Protein AF-A0A2K5P9Q2-F1 (afdb_monomer)

Organism: Cebus imitator (NCBI:txid2715852)

Foldseek 3Di:
DDPDDPLQDDDQDALLRVQLVVLVVVCCVVPVPDDDDPVVSVVVSVVCVVPDDPVVSVVSRVVSVVSVVVNVVSCVVSDPPDDDDPDPPLQQDQQDALLVVQCVVCVVVVCVVPVPDDPLVSVVVSVVVVVPDDPVSSVVSVVVNVVVNVVNVVSNVVVVVVDDDDDDDDPDVVVVVVVVVVVVVVVVVVVVVSVVVVVVVVVVVVVVVVVVVVVVVVVVVVD

Secondary structure (DSSP, 8-state):
---S-TTSPPPPPPHHHHHHHHHHHHHHHH-TTS---HHHHHHHHHHHHHHS-HHHHHHHHHHHHHHHHHHHHHHHHH--SS------TTSPPPPPPHHHHHHHHHHHHHHHHSTT--HHHHHHHHHHHHHHS-HHHHHHHHHHHHHHHHHHHHHHHHHHHTT-----S--HHHHHHHHHHHHHHHHHHHHHHHHHHHHHHHHHHHHHHHHHHHHHHHHTT--

Mean predicted aligned error: 18.99 Å

Sequence (223 aa):
MAKGDPKKPKGKMSAYAFFVQTCREEHKKKNPEVPVNFAEFSKKCSERWKTMSGKEKSKFDEMAKADKVRYDREMKDYGPAKGGKKKDPNAPKRPPSGFFLFCSEFRPKIKSTNPGISIGDVAKKLGEMWNNLNDSEKQAYITKVAKLKEKYEKDVADYKSKGKFDGAKDPAKVAWKKVEEEDEEDEEEEEEEVEEEQEEEEEEEDELKKTVYLSKKKKKKVE

InterPro domains:
  IPR009071 High mobility group box domain [PF00505] (92-160)
  IPR009071 High mobility group box domain [PF09011] (6-78)
  IPR009071 High mobility group box domain [PS50118] (9-79)
  IPR009071 High mobility group box domain [PS50118] (92-160)
  IPR009071 High mobility group box domain [SM00398] (8-80)
  IPR009071 High mobility group box domain [SM00398] (91-161)
  IPR017967 HMG box A DNA-binding domain, conserved site [PS00353] (41-52)
  IPR036910 High mobility group box domain superfamily [G3DSA:1.10.30.10] (1-79)
  IPR036910 High mobility group box domain superfamily [G3DSA:1.10.30.10] (80-172)
  IPR036910 High mobility group box domain superfamily [SSF47095] (3-79)
  IPR036910 High mobility group box domain superfamily [SSF47095] (84-163)
  IPR050342 High Mobility Group Box (HMGB) [PTHR48112] (2-210)

pLDDT: mean 73.65, std 18.0, range [33.53, 91.5]

Solvent-accessible surface area (backbone atoms only — not comparable to full-atom values): 13054 Å² total; per-residue (Å²): 140,80,95,65,69,90,81,58,68,72,76,68,52,48,31,66,53,51,48,51,48,52,54,50,53,51,43,49,72,75,40,68,86,58,81,81,54,65,72,63,49,51,52,54,46,53,53,51,60,70,72,48,50,71,75,65,48,46,59,27,47,51,50,21,53,52,35,42,54,51,36,56,52,44,50,63,73,58,48,66,85,78,70,73,80,82,72,60,93,82,54,74,72,83,65,65,53,41,66,52,53,50,43,68,69,44,50,60,56,52,43,67,77,39,78,84,64,53,70,61,61,52,49,53,52,45,52,54,50,57,70,69,49,51,71,70,60,51,47,53,32,48,52,51,34,52,54,43,44,55,50,43,54,50,47,44,51,52,50,54,70,70,70,80,70,92,77,93,69,90,51,73,72,58,46,53,60,47,45,59,56,43,51,56,49,49,51,53,51,49,52,50,50,56,47,52,56,42,52,57,52,50,54,54,52,52,52,50,52,50,52,53,52,53,53,54,57,56,60,70,73,76,119

Radius of gyration: 28.84 Å; Cα contacts (8 Å, |Δi|>4): 82; chains: 1; bounding box: 61×47×72 Å

Structure (mmCIF, N/CA/C/O backbone):
data_AF-A0A2K5P9Q2-F1
#
_entry.id   AF-A0A2K5P9Q2-F1
#
loop_
_atom_site.group_PDB
_atom_site.id
_atom_site.type_symbol
_atom_site.label_atom_id
_atom_site.label_alt_id
_atom_site.label_comp_id
_atom_site.label_asym_id
_atom_site.label_entity_id
_atom_site.label_seq_id
_atom_site.pdbx_PDB_ins_code
_atom_site.Cartn_x
_atom_site.Cartn_y
_atom_site.Cartn_z
_atom_site.occupancy
_atom_site.B_iso_or_equiv
_atom_site.auth_seq_id
_atom_site.auth_comp_id
_atom_site.auth_asym_id
_atom_site.auth_atom_id
_atom_site.pdbx_PDB_model_num
ATOM 1 N N . MET A 1 1 ? 0.798 9.242 -21.431 1.00 43.38 1 MET A N 1
ATOM 2 C CA . MET A 1 1 ? -0.302 8.812 -20.550 1.00 43.38 1 MET A CA 1
ATOM 3 C C . MET A 1 1 ? 0.304 8.321 -19.253 1.00 43.38 1 MET A C 1
ATOM 5 O O . MET A 1 1 ? 1.113 7.405 -19.295 1.00 43.38 1 MET A O 1
ATOM 9 N N . ALA A 1 2 ? -0.046 8.958 -18.144 1.00 46.84 2 ALA A N 1
ATOM 10 C CA . ALA A 1 2 ? 0.075 8.398 -16.807 1.00 46.84 2 ALA A CA 1
ATOM 11 C C . ALA A 1 2 ? -1.206 8.834 -16.089 1.00 46.84 2 ALA A C 1
ATOM 13 O O . ALA A 1 2 ? -1.364 10.013 -15.793 1.00 46.84 2 ALA A O 1
ATOM 14 N N . LYS A 1 3 ? -2.170 7.917 -15.962 1.00 52.88 3 LYS A N 1
ATOM 15 C CA . LYS A 1 3 ? -3.315 8.078 -15.062 1.00 52.88 3 LYS A CA 1
ATOM 16 C C . LYS A 1 3 ? -2.815 7.605 -13.698 1.00 52.88 3 LYS A C 1
ATOM 18 O O . LYS A 1 3 ? -2.621 6.409 -13.517 1.00 52.88 3 LYS A O 1
ATOM 23 N N . GLY A 1 4 ? -2.461 8.533 -12.823 1.00 62.12 4 GLY A N 1
ATOM 24 C CA . GLY A 1 4 ? -1.922 8.252 -11.495 1.00 62.12 4 GLY A CA 1
ATOM 25 C C . GLY A 1 4 ? -1.561 9.549 -10.780 1.00 62.12 4 GLY A C 1
ATOM 26 O O . GLY A 1 4 ? -1.443 10.582 -11.442 1.00 62.12 4 GLY A O 1
ATOM 27 N N . ASP A 1 5 ? -1.410 9.480 -9.455 1.00 73.19 5 ASP A N 1
ATOM 28 C CA . ASP A 1 5 ? -1.084 10.621 -8.591 1.00 73.19 5 ASP A CA 1
ATOM 29 C C . ASP A 1 5 ? 0.056 11.476 -9.194 1.00 73.19 5 ASP A C 1
ATOM 31 O O . ASP A 1 5 ? 1.166 10.966 -9.394 1.00 73.19 5 ASP A O 1
ATOM 35 N N . PRO A 1 6 ? -0.186 12.771 -9.489 1.00 78.25 6 PRO A N 1
ATOM 36 C CA . PRO A 1 6 ? 0.825 13.693 -10.004 1.00 78.25 6 PRO A CA 1
ATOM 37 C C . PRO A 1 6 ? 2.067 13.833 -9.113 1.00 78.25 6 PRO A C 1
ATOM 39 O O . PRO A 1 6 ? 3.125 14.232 -9.605 1.00 78.25 6 PRO A O 1
ATOM 42 N N . LYS A 1 7 ? 1.947 13.531 -7.814 1.00 78.44 7 LYS A N 1
ATOM 43 C CA . LYS A 1 7 ? 3.022 13.596 -6.818 1.00 78.44 7 LYS A CA 1
ATOM 44 C C . LYS A 1 7 ? 3.860 12.311 -6.769 1.00 78.44 7 LYS A C 1
ATOM 46 O O . LYS A 1 7 ? 4.949 12.333 -6.197 1.00 78.44 7 LYS A O 1
ATOM 51 N N . LYS A 1 8 ? 3.408 11.221 -7.407 1.00 81.69 8 LYS A N 1
ATOM 52 C CA . LYS A 1 8 ? 4.135 9.947 -7.471 1.00 81.69 8 LYS A CA 1
ATOM 53 C C . LYS A 1 8 ? 5.433 10.087 -8.277 1.00 81.69 8 LYS A C 1
ATOM 55 O O . LYS A 1 8 ? 5.389 10.510 -9.438 1.00 81.69 8 LYS A O 1
ATOM 60 N N . PRO A 1 9 ? 6.585 9.665 -7.723 1.00 86.81 9 PRO A N 1
ATOM 61 C CA . PRO A 1 9 ? 7.848 9.616 -8.444 1.00 86.81 9 PRO A CA 1
ATOM 62 C C . PRO A 1 9 ? 7.731 8.873 -9.775 1.00 86.81 9 PRO A C 1
ATOM 64 O O . PRO A 1 9 ? 7.132 7.795 -9.870 1.00 86.81 9 PRO A O 1
ATOM 67 N N . LYS A 1 10 ? 8.347 9.429 -10.823 1.00 85.25 10 LYS A N 1
ATOM 68 C CA . LYS A 1 10 ? 8.382 8.785 -12.143 1.00 85.25 10 LYS A CA 1
ATOM 69 C C . LYS A 1 10 ? 9.147 7.468 -12.059 1.00 85.25 10 LYS A C 1
ATOM 71 O O . LYS A 1 10 ? 10.256 7.428 -11.527 1.00 85.25 10 LYS A O 1
ATOM 76 N N . GLY A 1 11 ? 8.562 6.419 -12.640 1.00 85.69 11 GLY A N 1
ATOM 77 C CA . GLY A 1 11 ? 9.120 5.069 -12.626 1.00 85.69 11 GLY A CA 1
ATOM 78 C C . GLY A 1 11 ? 10.549 4.990 -13.166 1.00 85.69 11 GLY A C 1
ATOM 79 O O . GLY A 1 11 ? 10.954 5.781 -14.020 1.00 85.69 11 GLY A O 1
ATOM 80 N N . LYS A 1 12 ? 11.295 4.002 -12.667 1.00 89.50 12 LYS A N 1
ATOM 81 C CA . LYS A 1 12 ? 12.681 3.754 -13.072 1.00 89.50 12 LYS A CA 1
ATOM 82 C C . LYS A 1 12 ? 12.806 3.417 -14.563 1.00 89.50 12 LYS A C 1
ATOM 84 O O . LYS A 1 12 ? 12.064 2.587 -15.095 1.00 89.50 12 LYS A O 1
ATOM 89 N N . MET A 1 13 ? 13.777 4.024 -15.227 1.00 89.62 13 MET A N 1
ATOM 90 C CA . MET A 1 13 ? 14.123 3.810 -16.624 1.00 89.62 13 MET A CA 1
ATOM 91 C C . MET A 1 13 ? 15.196 2.725 -16.760 1.00 89.62 13 MET A C 1
ATOM 93 O O . MET A 1 13 ? 16.186 2.687 -16.032 1.00 89.62 13 MET A O 1
ATOM 97 N N . SER A 1 14 ? 15.004 1.825 -17.725 1.00 90.81 14 SER A N 1
ATOM 98 C CA . SER A 1 14 ? 15.989 0.794 -18.061 1.00 90.81 14 SER A CA 1
ATOM 99 C C . SER A 1 14 ? 17.105 1.341 -18.956 1.00 90.81 14 SER A C 1
ATOM 101 O O . SER A 1 14 ? 16.955 2.386 -19.593 1.00 90.81 14 SER A O 1
ATOM 103 N N . ALA A 1 15 ? 18.204 0.592 -19.080 1.00 88.56 15 ALA A N 1
ATOM 104 C CA . ALA A 1 15 ? 19.314 0.947 -19.967 1.00 88.56 15 ALA A CA 1
ATOM 105 C C . ALA A 1 15 ? 18.842 1.142 -21.421 1.00 88.56 15 ALA A C 1
ATOM 107 O O . ALA A 1 15 ? 19.185 2.126 -22.076 1.00 88.56 15 ALA A O 1
ATOM 108 N N . TYR A 1 16 ? 17.956 0.261 -21.897 1.00 87.56 16 TYR A N 1
ATOM 109 C CA . TYR A 1 16 ? 17.335 0.403 -23.214 1.00 87.56 16 TYR A CA 1
ATOM 110 C C . TYR A 1 16 ? 16.449 1.655 -23.316 1.00 87.56 16 TYR A C 1
ATOM 112 O O . TYR A 1 16 ? 16.462 2.327 -24.344 1.00 87.56 16 TYR A O 1
ATOM 120 N N . ALA A 1 17 ? 15.707 2.016 -22.263 1.00 89.62 17 ALA A N 1
ATOM 121 C CA . ALA A 1 17 ? 14.877 3.222 -22.261 1.00 89.62 17 ALA A CA 1
ATOM 122 C C . ALA A 1 17 ? 15.722 4.504 -22.378 1.00 89.62 17 ALA A C 1
ATOM 124 O O . ALA A 1 17 ? 15.388 5.379 -23.181 1.00 89.62 17 ALA A O 1
ATOM 125 N N . PHE A 1 18 ? 16.850 4.584 -21.660 1.00 91.06 18 PHE A N 1
ATOM 126 C CA . PHE A 1 18 ? 17.818 5.677 -21.817 1.00 91.06 18 PHE A CA 1
ATOM 127 C C . PHE A 1 18 ? 18.427 5.710 -23.219 1.00 91.06 18 PHE A C 1
ATOM 129 O O . PHE A 1 18 ? 18.537 6.772 -23.830 1.00 91.06 18 PHE A O 1
ATOM 136 N N . PHE A 1 19 ? 18.763 4.550 -23.779 1.00 90.94 19 PHE A N 1
ATOM 137 C CA . PHE A 1 19 ? 19.260 4.469 -25.147 1.00 90.94 19 PHE A CA 1
ATOM 138 C C . PHE A 1 19 ? 18.244 4.980 -26.177 1.00 90.94 19 PHE A C 1
ATOM 140 O O . PHE A 1 19 ? 18.584 5.811 -27.022 1.00 90.94 19 PHE A O 1
ATOM 147 N N . VAL A 1 20 ? 16.984 4.556 -26.083 1.00 89.12 20 VAL A N 1
ATOM 148 C CA . VAL A 1 20 ? 15.912 5.041 -26.963 1.00 89.12 20 VAL A CA 1
ATOM 149 C C . VAL A 1 20 ? 15.747 6.558 -26.830 1.00 89.12 20 VAL A C 1
ATOM 151 O O . VAL A 1 20 ? 15.563 7.235 -27.841 1.00 89.12 20 VAL A O 1
ATOM 154 N N . GLN A 1 21 ? 15.863 7.111 -25.619 1.00 88.56 21 GLN A N 1
ATOM 155 C CA . GLN A 1 21 ? 15.830 8.557 -25.401 1.00 88.56 21 GLN A CA 1
ATOM 156 C C . GLN A 1 21 ? 16.990 9.273 -26.109 1.00 88.56 21 GLN A C 1
ATOM 158 O O . GLN A 1 21 ? 16.740 10.208 -26.869 1.00 88.56 21 GLN A O 1
ATOM 163 N N . THR A 1 22 ? 18.228 8.791 -25.964 1.00 88.81 22 THR A N 1
ATOM 164 C CA . THR A 1 22 ? 19.379 9.380 -26.675 1.00 88.81 22 THR A CA 1
ATOM 165 C C . THR A 1 22 ? 19.226 9.305 -28.194 1.00 88.81 22 THR A C 1
ATOM 167 O O . THR A 1 22 ? 19.500 10.280 -28.887 1.00 88.81 22 THR A O 1
ATOM 170 N N . CYS A 1 23 ? 18.691 8.203 -28.731 1.00 87.00 23 CYS A N 1
ATOM 171 C CA . CYS A 1 23 ? 18.407 8.087 -30.162 1.00 87.00 23 CYS A CA 1
ATOM 172 C C . CYS A 1 23 ? 17.350 9.101 -30.634 1.00 87.00 23 CYS A C 1
ATOM 174 O O . CYS A 1 23 ? 17.444 9.611 -31.752 1.00 87.00 23 CYS A O 1
ATOM 176 N N . ARG A 1 24 ? 16.346 9.415 -29.799 1.00 84.94 24 ARG A N 1
ATOM 177 C CA . ARG A 1 24 ? 15.327 10.432 -30.115 1.00 84.94 24 ARG A CA 1
ATOM 178 C C . ARG A 1 24 ? 15.937 11.828 -30.129 1.00 84.94 24 ARG A C 1
ATOM 180 O O . ARG A 1 24 ? 15.647 12.601 -31.037 1.00 84.94 24 ARG A O 1
ATOM 187 N N . GLU A 1 25 ? 16.784 12.137 -29.152 1.00 88.50 25 GLU A N 1
ATOM 188 C CA . GLU A 1 25 ? 17.490 13.420 -29.055 1.00 88.50 25 GLU A CA 1
ATOM 189 C C . GLU A 1 25 ? 18.460 13.623 -30.229 1.00 88.50 25 GLU A C 1
ATOM 191 O O . GLU A 1 25 ? 18.449 14.680 -30.862 1.00 88.50 25 GLU A O 1
ATOM 196 N N . GLU A 1 26 ? 19.228 12.591 -30.597 1.00 86.94 26 GLU A N 1
ATOM 197 C CA . GLU A 1 26 ? 20.089 12.604 -31.785 1.00 86.94 26 GLU A CA 1
ATOM 198 C C . GLU A 1 26 ? 19.288 12.852 -33.068 1.00 86.94 26 GLU A C 1
ATOM 200 O O . GLU A 1 26 ? 19.699 13.663 -33.901 1.00 86.94 26 GLU A O 1
ATOM 205 N N . HIS A 1 27 ? 18.139 12.187 -33.231 1.00 83.81 27 HIS A N 1
ATOM 206 C CA . HIS A 1 27 ? 17.283 12.382 -34.399 1.00 83.81 27 HIS A CA 1
ATOM 207 C C . HIS A 1 27 ? 16.694 13.792 -34.437 1.00 83.81 27 HIS A C 1
ATOM 209 O O . HIS A 1 27 ? 16.700 14.420 -35.490 1.00 83.81 27 HIS A O 1
ATOM 215 N N . LYS A 1 28 ? 16.236 14.321 -33.298 1.00 85.56 28 LYS A N 1
ATOM 216 C CA . LYS A 1 28 ? 15.708 15.689 -33.206 1.00 85.56 28 LYS A CA 1
ATOM 217 C C . LYS A 1 28 ? 16.780 16.738 -33.520 1.00 85.56 28 LYS A C 1
ATOM 219 O O . LYS A 1 28 ? 16.462 17.770 -34.095 1.00 85.56 28 LYS A O 1
ATOM 224 N N . LYS A 1 29 ? 18.046 16.471 -33.178 1.00 88.31 29 LYS A N 1
ATOM 225 C CA . LYS A 1 29 ? 19.178 17.358 -33.483 1.00 88.31 29 LYS A CA 1
ATOM 226 C C . LYS A 1 29 ? 19.604 17.300 -34.954 1.00 88.31 29 LYS A C 1
ATOM 228 O O . LYS A 1 29 ? 19.977 18.327 -35.506 1.00 88.31 29 LYS A O 1
ATOM 233 N N . LYS A 1 30 ? 19.588 16.113 -35.571 1.00 85.19 30 LYS A N 1
ATOM 234 C CA . LYS A 1 30 ? 20.039 15.908 -36.961 1.00 85.19 30 LYS A CA 1
ATOM 235 C C . LYS A 1 30 ? 18.948 16.180 -37.996 1.00 85.19 30 LYS A C 1
ATOM 237 O O . LYS A 1 30 ? 19.253 16.691 -39.061 1.00 85.19 30 LYS A O 1
ATOM 242 N N . ASN A 1 31 ? 17.699 15.865 -37.664 1.00 79.56 31 ASN A N 1
ATOM 243 C CA . ASN A 1 31 ? 16.536 16.001 -38.537 1.00 79.56 31 ASN A CA 1
ATOM 244 C C . ASN A 1 31 ? 15.398 16.729 -37.791 1.00 79.56 31 ASN A C 1
ATOM 246 O O . ASN A 1 31 ? 14.370 16.111 -37.501 1.00 79.56 31 ASN A O 1
ATOM 250 N N . PRO A 1 32 ? 15.571 18.015 -37.429 1.00 78.44 32 PRO A N 1
ATOM 251 C CA . PRO A 1 32 ? 14.585 18.760 -36.642 1.00 78.44 32 PRO A CA 1
ATOM 252 C C . PRO A 1 32 ? 13.237 18.949 -37.358 1.00 78.44 32 PRO A C 1
ATOM 254 O O . PRO A 1 32 ? 12.214 19.023 -36.684 1.00 78.44 32 PRO A O 1
ATOM 257 N N . GLU A 1 33 ? 13.222 18.986 -38.695 1.00 78.69 33 GLU A N 1
ATOM 258 C CA . GLU A 1 33 ? 12.000 19.178 -39.496 1.00 78.69 33 GLU A CA 1
ATOM 259 C C . GLU A 1 33 ? 11.280 17.877 -39.871 1.00 78.69 33 GLU A C 1
ATOM 261 O O . GLU A 1 33 ? 10.125 17.914 -40.289 1.00 78.69 33 GLU A O 1
ATOM 266 N N . VAL A 1 34 ? 11.924 16.713 -39.717 1.00 77.50 34 VAL A N 1
ATOM 267 C CA . VAL A 1 34 ? 11.317 15.431 -40.100 1.00 77.50 34 VAL A CA 1
ATOM 268 C C . VAL A 1 34 ? 10.634 14.806 -38.881 1.00 77.50 34 VAL A C 1
ATOM 270 O O . VAL A 1 34 ? 11.325 14.381 -37.946 1.00 77.50 34 VAL A O 1
ATOM 273 N N . PRO A 1 35 ? 9.292 14.699 -38.865 1.00 75.75 35 PRO A N 1
ATOM 274 C CA . PRO A 1 35 ? 8.580 14.073 -37.762 1.00 75.75 35 PRO A CA 1
ATOM 275 C C . PRO A 1 35 ? 8.983 12.600 -37.620 1.00 75.75 35 PRO A C 1
ATOM 277 O O . PRO A 1 35 ? 9.029 11.833 -38.583 1.00 75.75 35 PRO A O 1
ATOM 280 N N . VAL A 1 36 ? 9.292 12.195 -36.386 1.00 73.50 36 VAL A N 1
ATOM 281 C CA . VAL A 1 36 ? 9.747 10.835 -36.075 1.00 73.50 36 VAL A CA 1
ATOM 282 C C . VAL A 1 36 ? 8.578 9.861 -36.220 1.00 73.50 36 VAL A C 1
ATOM 284 O O . VAL A 1 36 ? 7.680 9.837 -35.379 1.00 73.50 36 VAL A O 1
ATOM 287 N N . ASN A 1 37 ? 8.603 9.008 -37.246 1.00 85.19 37 ASN A N 1
ATOM 288 C CA . ASN A 1 37 ? 7.668 7.887 -37.338 1.00 85.19 37 ASN A CA 1
ATOM 289 C C . ASN A 1 37 ? 8.007 6.847 -36.256 1.00 85.19 37 ASN A C 1
ATOM 291 O O . ASN A 1 37 ? 9.059 6.207 -36.303 1.00 85.19 37 ASN A O 1
ATOM 295 N N . PHE A 1 38 ? 7.111 6.677 -35.279 1.00 78.50 38 PHE A N 1
ATOM 296 C CA . PHE A 1 38 ? 7.326 5.814 -34.116 1.00 78.50 38 PHE A CA 1
ATOM 297 C C . PHE A 1 38 ? 7.610 4.349 -34.484 1.00 78.50 38 PHE A C 1
ATOM 299 O O . PHE A 1 38 ? 8.486 3.735 -33.874 1.00 78.50 38 PHE A O 1
ATOM 306 N N . ALA A 1 39 ? 6.916 3.798 -35.485 1.00 84.25 39 ALA A N 1
ATOM 307 C CA . ALA A 1 39 ? 7.074 2.398 -35.880 1.00 84.25 39 ALA A CA 1
ATOM 308 C C . ALA A 1 39 ? 8.468 2.135 -36.470 1.00 84.25 39 ALA A C 1
ATOM 310 O O . ALA A 1 39 ? 9.156 1.194 -36.072 1.00 84.25 39 ALA A O 1
ATOM 311 N N . GLU A 1 40 ? 8.916 3.016 -37.361 1.00 82.44 40 GLU A N 1
ATOM 312 C CA . GLU A 1 40 ? 10.231 2.929 -38.002 1.00 82.44 40 GLU A CA 1
ATOM 313 C C . GLU A 1 40 ? 11.366 3.244 -37.023 1.00 82.44 40 GLU A C 1
ATOM 315 O O . GLU A 1 40 ? 12.404 2.580 -37.006 1.00 82.44 40 GLU A O 1
ATOM 320 N N . PHE A 1 41 ? 11.154 4.220 -36.142 1.00 83.94 41 PHE A N 1
ATOM 321 C CA . PHE A 1 41 ? 12.122 4.585 -35.118 1.00 83.94 41 PHE A CA 1
ATOM 322 C C . PHE A 1 41 ? 12.321 3.472 -34.079 1.00 83.94 41 PHE A C 1
ATOM 324 O O . PHE A 1 41 ? 13.455 3.193 -33.686 1.00 83.94 41 PHE A O 1
ATOM 331 N N . SER A 1 42 ? 11.241 2.804 -33.662 1.00 83.31 42 SER A N 1
ATOM 332 C CA . SER A 1 42 ? 11.302 1.681 -32.721 1.00 83.31 42 SER A CA 1
ATOM 333 C C . SER A 1 42 ? 12.097 0.499 -33.291 1.00 83.31 42 SER A C 1
ATOM 335 O O . SER A 1 42 ? 12.981 -0.026 -32.609 1.00 83.31 42 SER A O 1
ATOM 337 N N . LYS A 1 43 ? 11.869 0.137 -34.566 1.00 88.62 43 LYS A N 1
ATOM 338 C CA . LYS A 1 43 ? 12.642 -0.907 -35.267 1.00 88.62 43 LYS A CA 1
ATOM 339 C C . LYS A 1 43 ? 14.134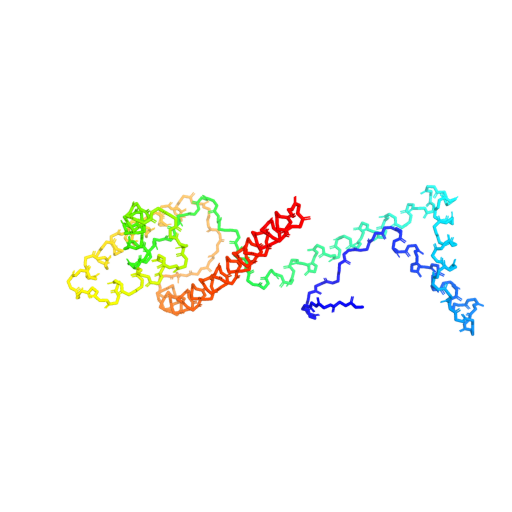 -0.565 -35.321 1.00 88.62 43 LYS A C 1
ATOM 341 O O . LYS A 1 43 ? 14.953 -1.355 -34.855 1.00 88.62 43 LYS A O 1
ATOM 346 N N . LYS A 1 44 ? 14.475 0.652 -35.768 1.00 86.38 44 LYS A N 1
ATOM 347 C CA . LYS A 1 44 ? 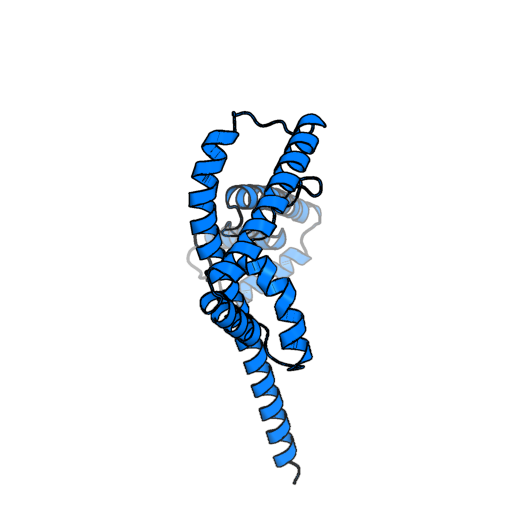15.867 1.136 -35.836 1.00 86.38 44 LYS A CA 1
ATOM 348 C C . LYS A 1 44 ? 16.564 1.126 -34.474 1.00 86.38 44 LYS A C 1
ATOM 350 O O . LYS A 1 44 ? 17.731 0.751 -34.383 1.00 86.38 44 LYS A O 1
ATOM 355 N N . CYS A 1 45 ? 15.865 1.510 -33.403 1.00 85.94 45 CYS A N 1
ATOM 356 C CA . CYS A 1 45 ? 16.420 1.447 -32.049 1.00 85.94 45 CYS A CA 1
ATOM 357 C C . CYS A 1 45 ? 16.667 0.003 -31.598 1.00 85.94 45 CYS A C 1
ATOM 359 O O . CYS A 1 45 ? 17.714 -0.281 -31.021 1.00 85.94 45 CYS A O 1
ATOM 361 N N . SER A 1 46 ? 15.743 -0.920 -31.873 1.00 84.56 46 SER A N 1
ATOM 362 C CA . SER A 1 46 ? 15.909 -2.326 -31.490 1.00 84.56 46 SER A CA 1
ATOM 363 C C . SER A 1 46 ? 17.103 -2.974 -32.196 1.00 84.56 46 SER A C 1
ATOM 365 O O . SER A 1 46 ? 17.915 -3.637 -31.550 1.00 84.56 46 SER A O 1
ATOM 367 N N . GLU A 1 47 ? 17.251 -2.738 -33.501 1.00 86.50 47 GLU A N 1
ATOM 368 C CA . GLU A 1 47 ? 18.390 -3.219 -34.290 1.00 86.50 47 GLU A CA 1
ATOM 369 C C . GLU A 1 47 ? 19.708 -2.643 -33.773 1.00 86.50 47 GLU A C 1
ATOM 371 O O . GLU A 1 47 ? 20.614 -3.404 -33.432 1.00 86.50 47 GLU A O 1
ATOM 376 N N . ARG A 1 48 ? 19.785 -1.315 -33.599 1.00 85.94 48 ARG A N 1
ATOM 377 C CA . ARG A 1 48 ? 20.986 -0.639 -33.089 1.00 85.94 48 ARG A CA 1
ATOM 378 C C . ARG A 1 48 ? 21.351 -1.126 -31.686 1.00 85.94 48 ARG A C 1
ATOM 380 O O . ARG A 1 48 ? 22.519 -1.379 -31.419 1.00 85.94 48 ARG A O 1
ATOM 387 N N . TRP A 1 49 ? 20.378 -1.331 -30.796 1.00 88.25 49 TRP A N 1
ATOM 388 C CA . TRP A 1 49 ? 20.642 -1.888 -29.466 1.00 88.25 49 TRP A CA 1
ATOM 389 C C . TRP A 1 49 ? 21.196 -3.312 -29.530 1.00 88.25 49 TRP A C 1
ATOM 391 O O . TRP A 1 49 ? 22.114 -3.643 -28.784 1.00 88.25 49 TRP A O 1
ATOM 401 N N . LYS A 1 50 ? 20.696 -4.165 -30.430 1.00 89.06 50 LYS A N 1
ATOM 402 C CA . LYS A 1 50 ? 21.233 -5.524 -30.604 1.00 89.06 50 LYS A CA 1
ATOM 403 C C . LYS A 1 50 ? 22.677 -5.497 -31.103 1.00 89.06 50 LYS A C 1
ATOM 405 O O . LYS A 1 50 ? 23.499 -6.215 -30.541 1.00 89.06 50 LYS A O 1
ATOM 410 N N . THR A 1 51 ? 22.991 -4.636 -32.071 1.00 85.88 51 THR A N 1
ATOM 411 C CA . THR A 1 51 ? 24.330 -4.528 -32.675 1.00 85.88 51 THR A CA 1
ATOM 412 C C . THR A 1 51 ? 25.334 -3.734 -31.838 1.00 85.88 51 THR A C 1
ATOM 414 O O . THR A 1 51 ? 26.528 -3.814 -32.108 1.00 85.88 51 THR A O 1
ATOM 417 N N . MET A 1 52 ? 24.891 -2.967 -30.834 1.00 83.00 52 MET A N 1
ATOM 418 C CA . MET A 1 52 ? 25.799 -2.216 -29.961 1.00 83.00 52 MET A CA 1
ATOM 419 C C . MET A 1 52 ? 26.686 -3.137 -29.122 1.00 83.00 52 MET A C 1
ATOM 421 O O . MET A 1 52 ? 26.236 -4.150 -28.565 1.00 83.00 52 MET A O 1
ATOM 425 N N . SER A 1 53 ? 27.944 -2.727 -28.983 1.00 87.31 53 SER A N 1
ATOM 426 C CA . SER A 1 53 ? 28.944 -3.427 -28.186 1.00 87.31 53 SER A CA 1
ATOM 427 C C . SER A 1 53 ? 28.635 -3.340 -26.686 1.00 87.31 53 SER A C 1
ATOM 429 O O . SER A 1 53 ? 27.965 -2.417 -26.215 1.00 87.31 53 SER A O 1
ATOM 431 N N . GLY A 1 54 ? 29.157 -4.288 -25.902 1.00 81.62 54 GLY A N 1
ATOM 432 C CA . GLY A 1 54 ? 28.998 -4.278 -24.441 1.00 81.62 54 GLY A CA 1
ATOM 433 C C . GLY A 1 54 ? 29.524 -2.993 -23.789 1.00 81.62 54 GLY A C 1
ATOM 434 O O . GLY A 1 54 ? 28.939 -2.510 -22.827 1.00 81.62 54 GLY A O 1
ATOM 435 N N . LYS A 1 55 ? 30.567 -2.380 -24.365 1.00 85.06 55 LYS A N 1
ATOM 436 C CA . LYS A 1 55 ? 31.139 -1.114 -23.887 1.00 85.06 55 LYS A CA 1
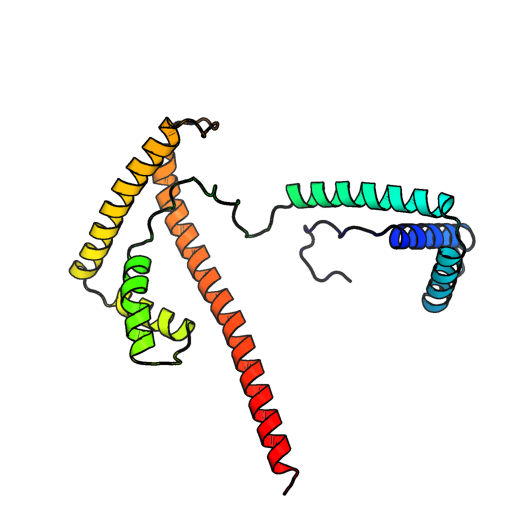ATOM 437 C C . LYS A 1 55 ? 30.185 0.069 -24.078 1.00 85.06 55 LYS A C 1
ATOM 439 O O . LYS A 1 55 ? 30.088 0.923 -23.204 1.00 85.06 55 LYS A O 1
ATOM 444 N N . GLU A 1 56 ? 29.452 0.106 -25.189 1.00 81.88 56 GLU A N 1
ATOM 445 C CA . GLU A 1 56 ? 28.443 1.142 -25.446 1.00 81.88 56 GLU A CA 1
ATOM 446 C C . GLU A 1 56 ? 27.193 0.934 -24.586 1.00 81.88 56 GLU A C 1
ATOM 448 O O . GLU A 1 56 ? 26.637 1.900 -24.066 1.00 81.88 56 GLU A O 1
ATOM 453 N N . LYS A 1 57 ? 26.793 -0.326 -24.369 1.00 85.94 57 LYS A N 1
ATOM 454 C CA . LYS A 1 57 ? 25.696 -0.692 -23.457 1.00 85.94 57 LYS A CA 1
ATOM 455 C C . LYS A 1 57 ? 26.016 -0.363 -21.999 1.00 85.94 57 LYS A C 1
ATOM 457 O O . LYS A 1 57 ? 25.146 0.162 -21.311 1.00 85.94 57 LYS A O 1
ATOM 462 N N . SER A 1 58 ? 27.271 -0.543 -21.577 1.00 89.38 58 SER A N 1
ATOM 463 C CA . SER A 1 58 ? 27.736 -0.253 -20.211 1.00 89.38 58 SER A CA 1
ATOM 464 C C . SER A 1 58 ? 27.401 1.170 -19.766 1.00 89.38 58 SER A C 1
ATOM 466 O O . SER A 1 58 ? 26.963 1.378 -18.638 1.00 89.38 58 SER A O 1
ATOM 468 N N . LYS A 1 59 ? 27.524 2.153 -20.668 1.00 90.12 59 LYS A N 1
ATOM 469 C CA . LYS A 1 59 ? 27.163 3.548 -20.380 1.00 90.12 59 LYS A CA 1
ATOM 470 C C . LYS A 1 59 ? 25.681 3.689 -20.003 1.00 90.12 59 LYS A C 1
ATOM 472 O O . LYS A 1 59 ? 25.330 4.462 -19.116 1.00 90.12 59 LYS A O 1
ATOM 477 N N . PHE A 1 60 ? 24.801 2.952 -20.676 1.00 89.94 60 PHE A N 1
ATOM 478 C CA . PHE A 1 60 ? 23.364 2.967 -20.402 1.00 89.94 60 PHE A CA 1
ATOM 479 C C . PHE A 1 60 ? 22.993 2.128 -19.175 1.00 89.94 60 PHE A C 1
ATOM 481 O O . PHE A 1 60 ? 22.059 2.485 -18.460 1.00 89.94 60 PHE A O 1
ATOM 488 N N . ASP A 1 61 ? 23.741 1.061 -18.894 1.00 83.75 61 ASP A N 1
ATOM 489 C CA . ASP A 1 61 ? 23.594 0.282 -17.661 1.00 83.75 61 ASP A CA 1
ATOM 490 C C . ASP A 1 61 ? 23.961 1.110 -16.424 1.00 83.75 61 ASP A C 1
ATOM 492 O O . ASP A 1 61 ? 23.272 1.046 -15.406 1.00 83.75 61 ASP A O 1
ATOM 496 N N . GLU A 1 62 ? 25.005 1.936 -16.505 1.00 88.94 62 GLU A N 1
ATOM 497 C CA . GLU A 1 62 ? 25.361 2.896 -15.454 1.00 88.94 62 GLU A CA 1
ATOM 498 C C . GLU A 1 62 ? 24.268 3.951 -15.246 1.00 88.94 62 GLU A C 1
ATOM 500 O O . GLU A 1 62 ? 23.881 4.209 -14.106 1.00 88.94 62 GLU A O 1
ATOM 505 N N . MET A 1 63 ? 23.700 4.498 -16.329 1.00 88.31 63 MET A N 1
ATOM 506 C CA . MET A 1 63 ? 22.561 5.422 -16.239 1.00 88.31 63 MET A CA 1
ATOM 507 C C . MET A 1 63 ? 21.335 4.769 -15.589 1.00 88.31 63 MET A C 1
ATOM 509 O O . MET A 1 63 ? 20.709 5.374 -14.724 1.00 88.31 63 MET A O 1
ATOM 513 N N . ALA A 1 64 ? 21.020 3.520 -15.939 1.00 89.50 64 ALA A N 1
ATOM 514 C CA . ALA A 1 64 ? 19.915 2.781 -15.330 1.00 89.50 64 ALA A CA 1
ATOM 515 C C . ALA A 1 64 ? 20.151 2.499 -13.837 1.00 89.50 64 ALA A C 1
ATOM 517 O O . ALA A 1 64 ? 19.221 2.574 -13.033 1.00 89.50 64 ALA A O 1
ATOM 518 N N . LYS A 1 65 ? 21.398 2.211 -13.438 1.00 87.94 65 LYS A N 1
ATOM 519 C CA . LYS A 1 65 ? 21.773 2.065 -12.022 1.00 87.94 65 LYS A CA 1
ATOM 520 C C . LYS A 1 65 ? 21.616 3.383 -11.263 1.00 87.94 65 LYS A C 1
ATOM 522 O O . LYS A 1 65 ? 21.064 3.375 -10.167 1.00 87.94 65 LYS A O 1
ATOM 527 N N . ALA A 1 66 ? 22.053 4.500 -11.840 1.00 90.25 66 ALA A N 1
ATOM 528 C CA . ALA A 1 66 ? 21.881 5.821 -11.240 1.00 90.25 66 ALA A CA 1
ATOM 529 C C . ALA A 1 66 ? 20.396 6.207 -11.118 1.00 90.25 66 ALA A C 1
ATOM 531 O O . ALA A 1 66 ? 19.971 6.711 -10.080 1.00 90.25 66 ALA A O 1
ATOM 532 N N . ASP A 1 67 ? 19.588 5.906 -12.136 1.00 87.50 67 ASP A N 1
ATOM 533 C CA . ASP A 1 67 ? 18.149 6.172 -12.113 1.00 87.50 67 ASP A CA 1
ATOM 534 C C . ASP A 1 67 ? 17.403 5.300 -11.101 1.00 87.50 67 ASP A C 1
ATOM 536 O O . ASP A 1 67 ? 16.480 5.774 -10.444 1.00 87.50 67 ASP A O 1
ATOM 540 N N . LYS A 1 68 ? 17.856 4.059 -10.890 1.00 87.12 68 LYS A N 1
ATOM 541 C CA . LYS A 1 68 ? 17.375 3.231 -9.782 1.00 87.12 68 LYS A CA 1
ATOM 542 C C . LYS A 1 68 ? 17.616 3.921 -8.435 1.00 87.12 68 LYS A C 1
ATOM 544 O O . LYS A 1 68 ? 16.695 3.997 -7.634 1.00 87.12 68 LYS A O 1
ATOM 549 N N . VAL A 1 69 ? 18.811 4.469 -8.203 1.00 88.31 69 VAL A N 1
ATOM 550 C CA . VAL A 1 69 ? 19.131 5.193 -6.956 1.00 88.31 69 VAL A CA 1
ATOM 551 C C . VAL A 1 69 ? 18.280 6.459 -6.805 1.00 88.31 69 VAL A C 1
ATOM 553 O O . VAL A 1 69 ? 17.785 6.730 -5.712 1.00 88.31 69 VAL A O 1
ATOM 556 N N . ARG A 1 70 ? 18.068 7.215 -7.892 1.00 90.25 70 ARG A N 1
ATOM 557 C CA . ARG A 1 70 ? 17.146 8.363 -7.916 1.00 90.25 70 ARG A CA 1
ATOM 558 C C . ARG A 1 70 ? 15.732 7.935 -7.522 1.00 90.25 70 ARG A C 1
ATOM 560 O O . ARG A 1 70 ? 15.160 8.530 -6.618 1.00 90.25 70 ARG A O 1
ATOM 567 N N . TYR A 1 71 ? 15.194 6.905 -8.176 1.00 84.94 71 TYR A N 1
ATOM 568 C CA . TYR A 1 71 ? 13.849 6.394 -7.921 1.00 84.94 71 TYR A CA 1
ATOM 569 C C . TYR A 1 71 ? 13.688 5.901 -6.481 1.00 84.94 71 TYR A C 1
ATOM 571 O O . TYR A 1 71 ? 12.718 6.261 -5.826 1.00 84.94 71 TYR A O 1
ATOM 579 N N . ASP A 1 72 ? 14.655 5.141 -5.963 1.00 78.31 72 ASP A N 1
ATOM 580 C CA . ASP A 1 72 ? 14.623 4.630 -4.590 1.00 78.31 72 ASP A CA 1
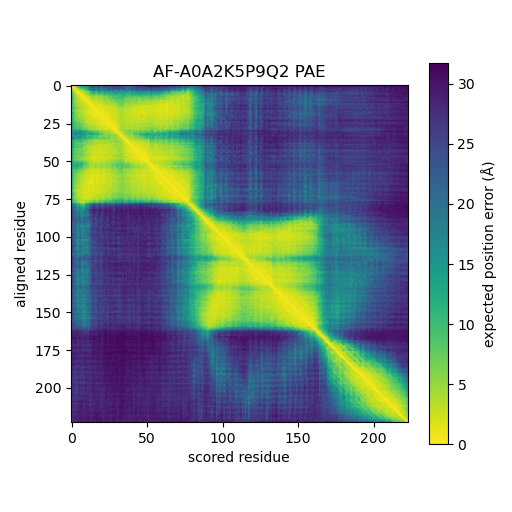ATOM 581 C C . ASP A 1 72 ? 14.653 5.782 -3.562 1.00 78.31 72 ASP A C 1
ATOM 583 O O . ASP A 1 72 ? 13.961 5.726 -2.545 1.00 78.31 72 ASP A O 1
ATOM 587 N N . ARG A 1 73 ? 15.403 6.860 -3.840 1.00 85.31 73 ARG A N 1
ATOM 588 C CA . ARG A 1 73 ? 15.415 8.076 -3.012 1.00 85.31 73 ARG A CA 1
ATOM 589 C C . ARG A 1 73 ? 14.086 8.828 -3.082 1.00 85.31 73 ARG A C 1
ATOM 591 O O . ARG A 1 73 ? 13.522 9.145 -2.043 1.00 85.31 73 ARG A O 1
ATOM 598 N N . GLU A 1 74 ? 13.574 9.082 -4.282 1.00 86.19 74 GLU A N 1
ATOM 599 C CA . GLU A 1 74 ? 12.299 9.783 -4.462 1.00 86.19 74 GLU A CA 1
ATOM 600 C C . GLU A 1 74 ? 11.125 8.995 -3.866 1.00 86.19 74 GLU A C 1
ATOM 602 O O . GLU A 1 74 ? 10.239 9.589 -3.268 1.00 86.19 74 GLU A O 1
ATOM 607 N N . MET A 1 75 ? 11.129 7.662 -3.962 1.00 82.31 75 MET A N 1
ATOM 608 C CA . MET A 1 75 ? 10.119 6.806 -3.329 1.00 82.31 75 MET A CA 1
ATOM 609 C C . MET A 1 75 ? 10.192 6.834 -1.801 1.00 82.31 75 MET A C 1
ATOM 611 O O . MET A 1 75 ? 9.159 6.72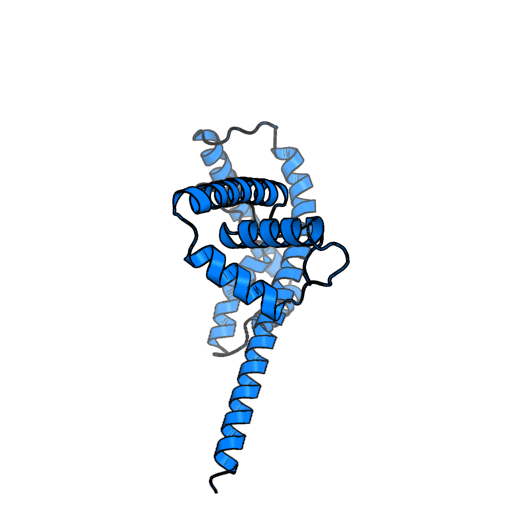2 -1.143 1.00 82.31 75 MET A O 1
ATOM 615 N N . LYS A 1 76 ? 11.390 6.996 -1.226 1.00 78.44 76 LYS A N 1
ATOM 616 C CA . LYS A 1 76 ? 11.561 7.176 0.221 1.00 78.44 76 LYS A CA 1
ATOM 617 C C . LYS A 1 76 ? 10.970 8.505 0.697 1.00 78.44 76 LYS A C 1
ATOM 619 O O . LYS A 1 76 ? 10.360 8.534 1.760 1.00 78.44 76 LYS A O 1
ATOM 624 N N . ASP A 1 77 ? 11.150 9.566 -0.086 1.00 78.12 77 ASP A N 1
ATOM 625 C CA . ASP A 1 77 ? 10.641 10.906 0.228 1.00 78.12 77 ASP A CA 1
ATOM 626 C C . ASP A 1 77 ? 9.140 11.049 -0.085 1.00 78.12 77 ASP A C 1
ATOM 628 O O . ASP A 1 77 ? 8.451 11.840 0.555 1.00 78.12 77 ASP A O 1
ATOM 632 N N . TYR A 1 78 ? 8.624 10.276 -1.047 1.00 75.88 78 TYR A N 1
ATOM 633 C CA . TYR A 1 78 ? 7.202 10.242 -1.392 1.00 75.88 78 TYR A CA 1
ATOM 634 C C . TYR A 1 78 ? 6.369 9.624 -0.266 1.00 75.88 78 TYR A C 1
ATOM 636 O O . TYR A 1 78 ? 5.303 10.153 0.030 1.00 75.88 78 TYR A O 1
ATOM 644 N N . GLY A 1 79 ? 6.873 8.570 0.396 1.00 62.09 79 GLY A N 1
ATOM 645 C CA . GLY A 1 79 ? 6.085 7.766 1.336 1.00 62.09 79 GLY A CA 1
ATOM 646 C C . GLY A 1 79 ? 4.878 7.120 0.632 1.00 62.09 79 GLY A C 1
ATOM 647 O O . GLY A 1 79 ? 4.358 7.657 -0.343 1.00 62.09 79 GLY A O 1
ATOM 648 N N . PRO A 1 80 ? 4.408 5.931 1.025 1.00 57.62 80 PRO A N 1
ATOM 649 C CA . PRO A 1 80 ? 3.083 5.527 0.578 1.00 57.62 80 PRO A CA 1
ATOM 650 C C . PRO A 1 80 ? 2.080 6.546 1.141 1.00 57.62 80 PRO A C 1
ATOM 652 O O . PRO A 1 80 ? 2.028 6.753 2.354 1.00 57.62 80 PRO A O 1
ATOM 655 N N . ALA A 1 81 ? 1.328 7.224 0.273 1.00 56.62 81 ALA A N 1
ATOM 656 C CA . ALA A 1 81 ? 0.064 7.817 0.688 1.00 56.62 81 ALA A CA 1
ATOM 657 C C . ALA A 1 81 ? -0.792 6.638 1.171 1.00 56.62 81 ALA A C 1
ATOM 659 O O . ALA A 1 81 ? -1.123 5.792 0.348 1.00 56.62 81 ALA A O 1
ATOM 660 N N . LYS A 1 82 ? -1.010 6.540 2.491 1.00 50.06 82 LYS A N 1
ATOM 661 C CA . LYS A 1 82 ? -1.604 5.396 3.209 1.00 50.06 82 LYS A CA 1
ATOM 662 C C . LYS A 1 82 ? -0.792 4.093 3.095 1.00 50.06 82 LYS A C 1
ATOM 664 O O . LYS A 1 82 ? -0.642 3.496 2.036 1.00 50.06 82 LYS A O 1
ATOM 669 N N . GLY A 1 83 ? -0.185 3.649 4.196 1.00 44.75 83 GLY A N 1
ATOM 670 C CA . GLY A 1 83 ? 0.583 2.397 4.204 1.00 44.75 83 GLY A CA 1
ATOM 671 C C . GLY A 1 83 ? 1.635 2.344 5.299 1.00 44.75 83 GLY A C 1
ATOM 672 O O . GLY A 1 83 ? 2.825 2.535 5.042 1.00 44.75 83 GLY A O 1
ATOM 673 N N . GLY A 1 84 ? 1.154 2.101 6.518 1.00 47.91 84 GLY A N 1
ATOM 674 C CA . GLY A 1 84 ? 1.861 1.894 7.781 1.00 47.91 84 GLY A CA 1
ATOM 675 C C . GLY A 1 84 ? 3.391 1.843 7.749 1.00 47.91 84 GLY A C 1
ATOM 676 O O . GLY A 1 84 ? 4.015 0.961 7.150 1.00 47.91 84 GLY A O 1
ATOM 677 N N . LYS A 1 85 ? 4.015 2.716 8.553 1.00 50.72 85 LYS A N 1
ATOM 678 C CA . LYS A 1 85 ? 5.364 2.463 9.084 1.00 50.72 85 LYS A CA 1
ATOM 679 C C . LYS A 1 85 ? 5.415 1.001 9.532 1.00 50.72 85 LYS A C 1
ATOM 681 O O . LYS A 1 85 ? 4.544 0.578 10.291 1.00 50.72 85 LYS A O 1
ATOM 686 N N . LYS A 1 86 ? 6.412 0.233 9.071 1.00 50.84 86 LYS A N 1
ATOM 687 C CA . LYS A 1 86 ? 6.638 -1.141 9.544 1.00 50.84 86 LYS A CA 1
ATOM 688 C C . LYS A 1 86 ? 6.698 -1.102 11.071 1.00 50.84 86 LYS A C 1
ATOM 690 O O . LYS A 1 86 ? 7.687 -0.625 11.621 1.00 50.84 86 LYS A O 1
ATOM 695 N N . LYS A 1 87 ? 5.617 -1.533 11.732 1.00 58.44 87 LYS A N 1
ATOM 696 C CA . LYS A 1 87 ? 5.550 -1.635 13.192 1.00 58.44 87 LYS A CA 1
ATOM 697 C C . LYS A 1 87 ? 6.680 -2.587 13.598 1.00 58.44 87 LYS A C 1
ATOM 699 O O . LYS A 1 87 ? 6.810 -3.660 13.005 1.00 58.44 87 LYS A O 1
ATOM 704 N N . ASP A 1 88 ? 7.548 -2.158 14.515 1.00 59.25 88 ASP A N 1
ATOM 705 C CA . ASP A 1 88 ? 8.681 -2.968 14.968 1.00 59.25 88 ASP A CA 1
ATOM 706 C C . ASP A 1 88 ? 8.174 -4.351 15.411 1.00 59.25 88 ASP A C 1
ATOM 708 O O . ASP A 1 88 ? 7.301 -4.408 16.278 1.00 59.25 88 ASP A O 1
ATOM 712 N N . PRO A 1 89 ? 8.709 -5.474 14.888 1.00 68.31 89 PRO A N 1
ATOM 713 C CA . PRO A 1 89 ? 8.227 -6.816 15.240 1.00 68.31 89 PRO A CA 1
ATOM 714 C C . PRO A 1 89 ? 8.320 -7.149 16.736 1.00 68.31 89 PRO A C 1
ATOM 716 O O . PRO A 1 89 ? 7.671 -8.080 17.199 1.00 68.31 89 PRO A O 1
ATOM 719 N N . ASN A 1 90 ? 9.149 -6.403 17.473 1.00 67.50 90 ASN A N 1
ATOM 720 C CA . ASN A 1 90 ? 9.368 -6.570 18.908 1.00 67.50 90 ASN A CA 1
ATOM 721 C C . ASN A 1 90 ? 8.609 -5.548 19.765 1.00 67.50 90 ASN A C 1
ATOM 723 O O . ASN A 1 90 ? 8.650 -5.663 20.989 1.00 67.50 90 ASN A O 1
ATOM 727 N N . ALA A 1 91 ? 7.966 -4.542 19.163 1.00 74.25 91 ALA A N 1
ATOM 728 C CA . ALA A 1 91 ? 7.170 -3.591 19.924 1.00 74.25 91 ALA A CA 1
ATOM 729 C C . ALA A 1 91 ? 5.870 -4.267 20.389 1.00 74.25 91 ALA A C 1
ATOM 731 O O . ALA A 1 91 ? 5.246 -4.993 19.606 1.00 74.25 91 ALA A O 1
ATOM 732 N N . PRO A 1 92 ? 5.430 -4.030 21.638 1.00 75.25 92 PRO A N 1
ATOM 733 C CA . PRO A 1 92 ? 4.108 -4.452 22.081 1.00 75.25 92 PRO A CA 1
ATOM 734 C C . PRO A 1 92 ? 3.040 -3.962 21.092 1.00 75.25 92 PRO A C 1
ATOM 736 O O . PRO A 1 92 ? 3.097 -2.825 20.619 1.00 75.25 92 PRO A O 1
ATOM 739 N N . LYS A 1 93 ? 2.075 -4.821 20.745 1.00 78.50 93 LYS A N 1
ATOM 740 C CA . LYS A 1 93 ? 0.970 -4.458 19.844 1.00 78.50 93 LYS A CA 1
ATOM 741 C C . LYS A 1 93 ? -0.109 -3.717 20.635 1.00 78.50 93 LYS A C 1
ATOM 743 O O . LYS A 1 93 ? -0.453 -4.156 21.731 1.00 78.50 93 LYS A O 1
ATOM 748 N N . ARG A 1 94 ? -0.641 -2.624 20.070 1.00 80.31 94 ARG A N 1
ATOM 749 C CA . ARG A 1 94 ? -1.747 -1.855 20.669 1.00 80.31 94 ARG A CA 1
ATOM 750 C C . ARG A 1 94 ? -2.936 -2.789 20.987 1.00 80.31 94 ARG A C 1
ATOM 752 O O . ARG A 1 94 ? -3.209 -3.694 20.190 1.00 80.31 94 ARG A O 1
ATOM 759 N N . PRO A 1 95 ? -3.605 -2.621 22.142 1.00 85.06 95 PRO A N 1
ATOM 760 C CA . PRO A 1 95 ? -4.778 -3.416 22.485 1.00 85.06 95 PRO A CA 1
ATOM 761 C C . PRO A 1 95 ? -5.940 -3.081 21.530 1.00 85.06 95 PRO A C 1
ATOM 763 O O . PRO A 1 95 ? -6.073 -1.924 21.145 1.00 85.06 95 PRO A O 1
ATOM 766 N N . PRO A 1 96 ? -6.772 -4.063 21.141 1.00 84.12 96 PRO A N 1
ATOM 767 C CA . PRO A 1 96 ? -7.945 -3.813 20.303 1.00 84.12 96 PRO A CA 1
ATOM 768 C C . PRO A 1 96 ? -9.023 -3.012 21.054 1.00 84.12 96 PRO A C 1
ATOM 770 O O . PRO A 1 96 ? -9.176 -3.171 22.270 1.00 84.12 96 PRO A O 1
ATOM 773 N N . SER A 1 97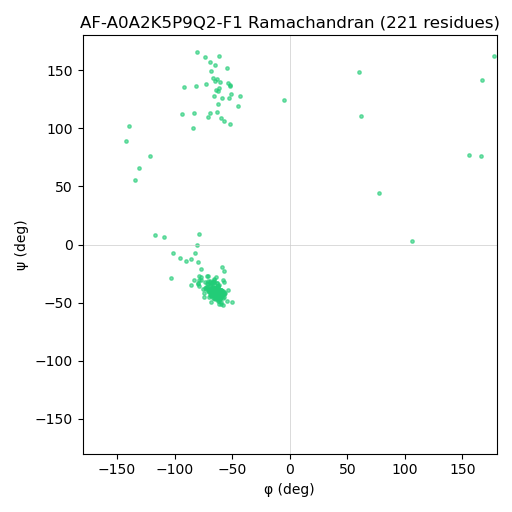 ? -9.795 -2.211 20.311 1.00 87.88 97 SER A N 1
ATOM 774 C CA . SER A 1 97 ? -10.964 -1.472 20.810 1.00 87.88 97 SER A CA 1
ATOM 775 C C . SER A 1 97 ? -12.059 -2.407 21.354 1.00 87.88 97 SER A C 1
ATOM 777 O O . SER A 1 97 ? -12.094 -3.611 21.075 1.00 87.88 97 SER A O 1
ATOM 779 N N . GLY A 1 98 ? -12.983 -1.852 22.145 1.00 87.00 98 GLY A N 1
ATOM 780 C CA . GLY A 1 98 ? -14.104 -2.583 22.741 1.00 87.00 98 GLY A CA 1
ATOM 781 C C . GLY A 1 98 ? -15.002 -3.222 21.685 1.00 87.00 98 GLY A C 1
ATOM 782 O O . GLY A 1 98 ? -15.389 -4.383 21.836 1.00 87.00 98 GLY A O 1
ATOM 783 N N . PHE A 1 99 ? -15.238 -2.507 20.584 1.00 87.06 99 PHE A N 1
ATOM 784 C CA . PHE A 1 99 ? -15.974 -3.023 19.435 1.00 87.06 99 PHE A CA 1
ATOM 785 C C . PHE A 1 99 ? -15.237 -4.182 18.752 1.00 87.06 99 PHE A C 1
ATOM 787 O O . PHE A 1 99 ? -15.841 -5.213 18.467 1.00 87.06 99 PHE A O 1
ATOM 794 N N . PHE A 1 100 ? -13.918 -4.087 18.571 1.00 88.50 100 PHE A N 1
ATOM 795 C CA . PHE A 1 100 ? -13.124 -5.176 17.990 1.00 88.50 100 PHE A CA 1
ATOM 796 C C . PHE A 1 100 ? -13.085 -6.423 18.869 1.00 88.50 100 PHE A C 1
ATOM 798 O O . PHE A 1 100 ? -13.142 -7.546 18.360 1.00 88.50 100 PHE A O 1
ATOM 805 N N . LEU A 1 101 ? -13.033 -6.257 20.193 1.00 88.81 101 LEU A N 1
ATOM 806 C CA . LEU A 1 101 ? -13.181 -7.378 21.121 1.00 88.81 101 LEU A CA 1
ATOM 807 C C . LEU A 1 101 ? -14.542 -8.054 20.944 1.00 88.81 101 LEU A C 1
ATOM 809 O O . LEU A 1 101 ? -14.601 -9.279 20.831 1.00 88.81 101 LEU A O 1
ATOM 813 N N . PHE A 1 102 ? -15.616 -7.270 20.854 1.00 89.62 102 PHE A N 1
ATOM 814 C CA . PHE A 1 102 ? -16.952 -7.782 20.570 1.00 89.62 102 PHE A CA 1
ATOM 815 C C . PHE A 1 102 ? -17.008 -8.511 19.216 1.00 89.62 102 PHE A C 1
ATOM 817 O O . PHE A 1 102 ? -17.410 -9.675 19.153 1.00 89.62 102 PHE A O 1
ATOM 824 N N . CYS A 1 103 ? -16.502 -7.899 18.147 1.00 89.25 103 CYS A N 1
ATOM 825 C CA . CYS A 1 103 ? -16.437 -8.509 16.823 1.00 89.25 103 CYS A CA 1
ATOM 826 C C . CYS A 1 103 ? -15.660 -9.828 16.836 1.00 89.25 103 CYS A C 1
ATOM 828 O O . CYS A 1 103 ? -16.119 -10.813 16.263 1.00 89.25 103 CYS A O 1
ATOM 830 N N . SER A 1 104 ? -14.532 -9.904 17.546 1.00 88.81 104 SER A N 1
ATOM 831 C CA . SER A 1 104 ? -13.735 -11.133 17.645 1.00 88.81 104 SER A CA 1
ATOM 832 C C . SER A 1 104 ? -14.501 -12.300 18.286 1.00 88.81 104 SER A C 1
ATOM 834 O O . SER A 1 104 ? -14.342 -13.449 17.872 1.00 88.81 104 SER A O 1
ATOM 836 N N . GLU A 1 105 ? -15.378 -12.013 19.253 1.00 89.31 105 GLU A N 1
ATOM 837 C CA . GLU A 1 105 ? -16.188 -13.012 19.953 1.00 89.31 105 GLU A CA 1
ATOM 838 C C . GLU A 1 105 ? -17.422 -13.440 19.135 1.00 89.31 105 GLU A C 1
ATOM 840 O O . GLU A 1 105 ? -17.856 -14.595 19.222 1.00 89.31 105 GLU A O 1
ATOM 845 N N . PHE A 1 106 ? -18.010 -12.530 18.351 1.00 88.44 106 PHE A N 1
ATOM 846 C CA . PHE A 1 106 ? -19.298 -12.746 17.678 1.00 88.44 106 PHE A CA 1
ATOM 847 C C . PHE A 1 106 ? -19.190 -13.066 16.184 1.00 88.44 106 PHE A C 1
ATOM 849 O O . PHE A 1 106 ? -19.996 -13.853 15.681 1.00 88.44 106 PHE A O 1
ATOM 856 N N . ARG A 1 107 ? -18.159 -12.580 15.484 1.00 89.56 107 ARG A N 1
ATOM 857 C CA . ARG A 1 107 ? -17.866 -12.931 14.084 1.00 89.56 107 ARG A CA 1
ATOM 858 C C . ARG A 1 107 ? -17.844 -14.447 13.832 1.00 89.56 107 ARG A C 1
ATOM 860 O O . ARG A 1 107 ? -18.546 -14.889 12.919 1.00 89.56 107 ARG A O 1
ATOM 867 N N . PRO A 1 108 ? -17.138 -15.288 14.623 1.00 91.00 108 PRO A N 1
ATOM 868 C CA . PRO A 1 108 ? -17.167 -16.737 14.412 1.00 91.00 108 PRO A CA 1
ATOM 869 C C . PRO A 1 108 ? -18.547 -17.360 14.673 1.00 91.00 108 PRO A C 1
ATOM 871 O O . PRO A 1 108 ? -18.905 -18.329 14.007 1.00 91.00 108 PRO A O 1
ATOM 874 N N . LYS A 1 109 ? -19.356 -16.803 15.587 1.00 91.50 109 LYS A N 1
ATOM 875 C CA . LYS A 1 109 ? -20.717 -17.298 15.872 1.00 91.50 109 LYS A CA 1
ATOM 876 C C . LYS A 1 109 ? -21.659 -17.053 14.693 1.00 91.50 109 LYS A C 1
ATOM 878 O O . LYS A 1 109 ? -22.400 -17.955 14.299 1.00 91.50 109 LYS A O 1
ATOM 883 N N . ILE A 1 110 ? -21.593 -15.858 14.102 1.00 88.38 110 ILE A N 1
ATOM 884 C CA . ILE A 1 110 ? -22.394 -15.495 12.925 1.00 88.38 110 ILE A CA 1
ATOM 885 C C . ILE A 1 110 ? -21.973 -16.351 11.729 1.00 88.38 110 ILE A C 1
ATOM 887 O O . ILE A 1 110 ? -22.829 -16.955 11.086 1.00 88.38 110 ILE A O 1
ATOM 891 N N . LYS A 1 111 ? -20.662 -16.491 11.494 1.00 88.81 111 LYS A N 1
ATOM 892 C CA . LYS A 1 111 ? -20.124 -17.328 10.414 1.00 88.81 111 LYS A CA 1
ATOM 893 C C . LYS A 1 111 ? -20.485 -18.810 10.565 1.00 88.81 111 LYS A C 1
ATOM 895 O O . LYS A 1 111 ? -20.726 -19.478 9.569 1.00 88.81 111 LYS A O 1
ATOM 900 N N . SER A 1 112 ? -20.532 -19.322 11.796 1.00 89.25 112 SER A N 1
ATOM 901 C CA . SER A 1 112 ? -20.941 -20.707 12.071 1.00 89.25 112 SER A CA 1
ATOM 902 C C . SER A 1 112 ? -22.435 -20.935 11.814 1.00 89.25 112 SER A C 1
ATOM 904 O O . SER A 1 112 ? -22.825 -21.967 11.279 1.00 89.25 112 SER A O 1
ATOM 906 N N . THR A 1 113 ? -23.273 -19.953 12.160 1.00 89.62 113 THR A N 1
ATOM 907 C CA . THR A 1 113 ? -24.731 -20.033 11.957 1.00 89.62 113 THR A CA 1
ATOM 908 C C . THR A 1 113 ? -25.099 -19.891 10.480 1.00 89.62 113 THR A C 1
ATOM 910 O O . THR A 1 113 ? -25.994 -20.582 10.000 1.00 89.62 113 THR A O 1
ATOM 913 N N . ASN A 1 114 ? -24.374 -19.037 9.753 1.00 84.69 114 ASN A N 1
ATOM 914 C CA . ASN A 1 114 ? -24.575 -18.770 8.333 1.00 84.69 114 ASN A CA 1
ATOM 915 C C . ASN A 1 114 ? -23.287 -19.083 7.553 1.00 84.69 114 ASN A C 1
ATOM 917 O O . ASN A 1 114 ? -22.557 -18.160 7.179 1.00 84.69 114 ASN A O 1
ATOM 921 N N . PRO A 1 115 ? -22.966 -20.363 7.304 1.00 84.69 115 PRO A N 1
ATOM 922 C CA . PRO A 1 115 ? -21.787 -20.711 6.523 1.00 84.69 115 PRO A CA 1
ATOM 923 C C . PRO A 1 115 ? -21.937 -20.171 5.091 1.00 84.69 115 PRO A C 1
ATOM 925 O O . PRO A 1 115 ? -22.813 -20.610 4.351 1.00 84.69 115 PRO A O 1
ATOM 928 N N . GLY A 1 116 ? -21.091 -19.206 4.713 1.00 83.81 116 GLY A N 1
ATOM 929 C CA . GLY A 1 116 ? -21.113 -18.555 3.394 1.00 83.81 116 GLY A CA 1
ATOM 930 C C . GLY A 1 116 ? -21.671 -17.128 3.368 1.00 83.81 116 GLY A C 1
ATOM 931 O O . GLY A 1 116 ? -21.760 -16.553 2.291 1.00 83.81 116 GLY A O 1
ATOM 932 N N . ILE A 1 117 ? -22.030 -16.552 4.522 1.00 85.62 117 ILE A N 1
ATOM 933 C CA . ILE A 1 117 ? -22.305 -15.111 4.633 1.00 85.62 117 ILE A CA 1
ATOM 934 C C . ILE A 1 117 ? -21.052 -14.293 4.264 1.00 85.62 117 ILE A C 1
ATOM 936 O O . ILE A 1 117 ? -19.940 -14.687 4.639 1.00 85.62 117 ILE A O 1
ATOM 940 N N . SER A 1 118 ? -21.235 -13.184 3.539 1.00 87.56 118 SER A N 1
ATOM 941 C CA . SER A 1 118 ? -20.140 -12.282 3.159 1.00 87.56 118 SER A CA 1
ATOM 942 C C . SER A 1 118 ? -19.520 -11.628 4.396 1.00 87.56 118 SER A C 1
ATOM 944 O O . SER A 1 118 ? -20.158 -11.514 5.451 1.00 87.56 118 SER A O 1
ATOM 946 N N . ILE A 1 119 ? -18.255 -11.222 4.302 1.00 83.69 119 ILE A N 1
ATOM 947 C CA . ILE A 1 119 ? -17.580 -10.569 5.426 1.00 83.69 119 ILE A CA 1
ATOM 948 C C . ILE A 1 119 ? -18.235 -9.212 5.708 1.00 83.69 119 ILE A C 1
ATOM 950 O O . ILE A 1 119 ? -18.503 -8.923 6.878 1.00 83.69 119 ILE A O 1
ATOM 954 N N . GLY A 1 120 ? -18.598 -8.466 4.660 1.00 86.38 120 GLY A N 1
ATOM 955 C CA . GLY A 1 120 ? -19.350 -7.213 4.762 1.00 86.38 120 GLY A CA 1
ATOM 956 C C . GLY A 1 120 ? -20.693 -7.362 5.488 1.00 86.38 120 GLY A C 1
ATOM 957 O O . GLY A 1 120 ? -20.987 -6.598 6.407 1.00 86.38 120 GLY A O 1
ATOM 958 N N . ASP A 1 121 ? -21.485 -8.395 5.181 1.00 85.94 121 ASP A N 1
ATOM 959 C CA . ASP A 1 121 ? -22.766 -8.633 5.869 1.00 85.94 121 ASP A CA 1
ATOM 960 C C . ASP A 1 121 ? -22.574 -8.996 7.348 1.00 85.94 121 ASP A C 1
ATOM 962 O O . ASP A 1 121 ? -23.391 -8.645 8.205 1.00 85.94 121 ASP A O 1
ATOM 966 N N . VAL A 1 122 ? -21.487 -9.703 7.676 1.00 88.19 122 VAL A N 1
ATOM 967 C CA . VAL A 1 122 ? -21.138 -9.993 9.072 1.00 88.19 122 VAL A CA 1
ATOM 968 C C . VAL A 1 122 ? -20.737 -8.717 9.801 1.00 88.19 122 VAL A C 1
ATOM 970 O O . VAL A 1 122 ? -21.173 -8.534 10.936 1.00 88.19 122 VAL A O 1
ATOM 973 N N . ALA A 1 123 ? -19.948 -7.842 9.173 1.00 88.31 123 ALA A N 1
ATOM 974 C CA . ALA A 1 123 ? -19.544 -6.561 9.748 1.00 88.31 123 ALA A CA 1
ATOM 975 C C . ALA A 1 123 ? -20.760 -5.663 10.020 1.00 88.31 123 ALA A C 1
ATOM 977 O O . ALA A 1 123 ? -20.946 -5.231 11.158 1.00 88.31 123 ALA A O 1
ATOM 978 N N . LYS A 1 124 ? -21.660 -5.502 9.039 1.00 90.12 124 LYS A N 1
ATOM 979 C CA . LYS A 1 124 ? -22.925 -4.755 9.192 1.00 90.12 124 LYS A CA 1
ATOM 980 C C . LYS A 1 124 ? -23.749 -5.280 10.365 1.00 90.12 124 LYS A C 1
ATOM 982 O O . LYS A 1 124 ? -24.135 -4.528 11.258 1.00 90.12 124 LYS A O 1
ATOM 987 N N . LYS A 1 125 ? -23.930 -6.601 10.434 1.00 89.31 125 LYS A N 1
ATOM 98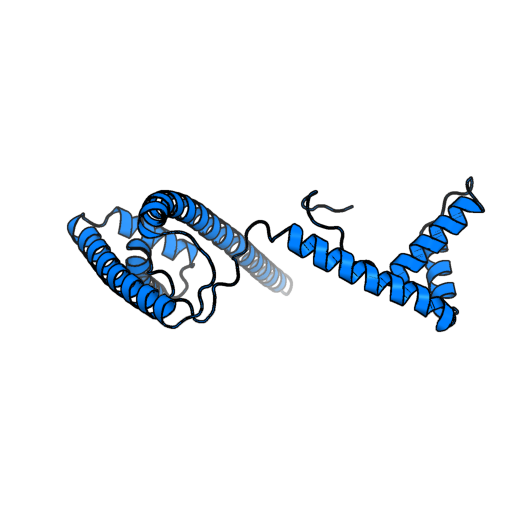8 C CA . LYS A 1 125 ? -24.668 -7.249 11.524 1.00 89.31 125 LYS A CA 1
ATOM 989 C C 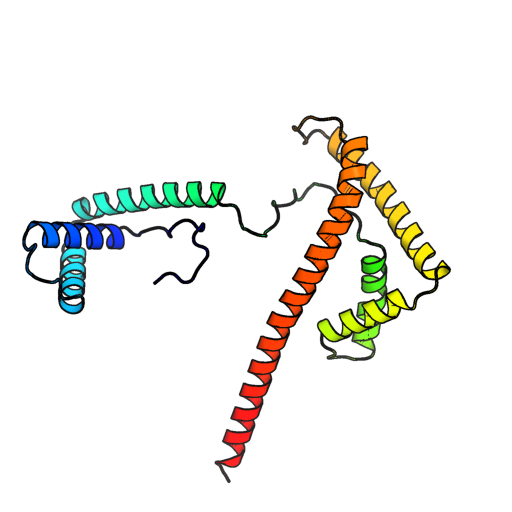. LYS A 1 125 ? -24.001 -7.060 12.891 1.00 89.31 125 LYS A C 1
ATOM 991 O O . LYS A 1 125 ? -24.698 -6.925 13.893 1.00 89.31 125 LYS A O 1
ATOM 996 N N . LEU A 1 126 ? -22.670 -7.062 12.956 1.00 90.69 126 LEU A N 1
ATOM 997 C CA . LEU A 1 126 ? -21.928 -6.809 14.194 1.00 90.69 126 LEU A CA 1
ATOM 998 C C . LEU A 1 126 ? -22.040 -5.348 14.639 1.00 90.69 126 LEU A C 1
ATOM 1000 O O . LEU A 1 126 ? -22.241 -5.115 15.829 1.00 90.69 126 LEU A O 1
ATOM 1004 N N . GLY A 1 127 ? -21.972 -4.391 13.711 1.00 89.62 127 GLY A N 1
ATOM 1005 C CA . GLY A 1 127 ? -22.185 -2.969 13.993 1.00 89.62 127 GLY A CA 1
ATOM 1006 C C . GLY A 1 127 ? -23.583 -2.701 14.551 1.00 89.62 127 GLY A C 1
ATOM 1007 O O . GLY A 1 127 ? -23.732 -2.080 15.603 1.00 89.62 127 GLY A O 1
ATOM 1008 N N . GLU A 1 128 ? -24.617 -3.267 13.924 1.00 91.00 128 GLU A N 1
ATOM 1009 C CA . GLU A 1 128 ? -25.993 -3.195 14.431 1.00 91.00 128 GLU A CA 1
ATOM 1010 C C . GLU A 1 128 ? -26.131 -3.819 15.824 1.00 91.00 128 GLU A C 1
ATOM 1012 O O . GLU A 1 128 ? -26.767 -3.240 16.707 1.00 91.00 128 GLU A O 1
ATOM 1017 N N . MET A 1 129 ? -25.539 -4.996 16.050 1.00 89.31 129 MET A N 1
ATOM 1018 C CA . MET A 1 129 ? -25.573 -5.638 17.365 1.00 89.31 129 MET A CA 1
ATOM 1019 C C . MET A 1 129 ? -24.876 -4.784 18.421 1.00 89.31 129 MET A C 1
ATOM 1021 O O . MET A 1 129 ? -25.431 -4.623 19.503 1.00 89.31 129 MET A O 1
ATOM 1025 N N . TRP A 1 130 ? -23.711 -4.213 18.106 1.00 88.62 130 TRP A N 1
ATOM 1026 C CA . TRP A 1 130 ? -22.960 -3.342 19.007 1.00 88.62 130 TRP A CA 1
ATOM 1027 C C . TRP A 1 130 ? -23.745 -2.086 19.377 1.00 88.62 130 TRP A C 1
ATOM 1029 O O . TRP A 1 130 ? -23.851 -1.754 20.557 1.00 88.62 130 TRP A O 1
ATOM 1039 N N . ASN A 1 131 ? -24.359 -1.420 18.398 1.00 89.31 131 ASN A N 1
ATOM 1040 C CA . ASN A 1 131 ? -25.173 -0.231 18.644 1.00 89.31 131 ASN A CA 1
ATOM 1041 C C . ASN A 1 131 ? -26.382 -0.531 19.534 1.00 89.31 131 ASN A C 1
ATOM 1043 O O . ASN A 1 131 ? -26.703 0.277 20.406 1.00 89.31 131 ASN A O 1
ATOM 1047 N N . ASN A 1 132 ? -26.971 -1.719 19.382 1.00 90.31 132 ASN A N 1
ATOM 1048 C CA . ASN A 1 132 ? -28.096 -2.194 20.185 1.00 90.31 132 ASN A CA 1
ATOM 1049 C C . ASN A 1 132 ? -27.707 -2.793 21.551 1.00 90.31 132 ASN A C 1
ATOM 1051 O O . ASN A 1 132 ? -28.606 -3.092 22.340 1.00 90.31 132 ASN A O 1
ATOM 1055 N N . LEU A 1 133 ? -26.416 -2.984 21.856 1.00 87.38 133 LEU A N 1
ATOM 1056 C CA . LEU A 1 133 ? -25.998 -3.428 23.189 1.00 87.38 133 LEU A CA 1
ATOM 1057 C C . LEU A 1 133 ? -26.378 -2.383 24.235 1.00 87.38 133 LEU A C 1
ATOM 1059 O O . LEU A 1 133 ? -26.237 -1.176 24.016 1.00 87.38 133 LEU A O 1
ATOM 1063 N N . ASN A 1 134 ? -26.796 -2.861 25.404 1.00 89.12 134 ASN A N 1
ATOM 1064 C CA . ASN A 1 134 ? -27.052 -1.974 26.530 1.00 89.12 134 ASN A CA 1
ATOM 1065 C C . ASN A 1 134 ? -25.735 -1.456 27.137 1.00 89.12 134 ASN A C 1
ATOM 1067 O O . ASN A 1 134 ? -24.663 -2.048 26.970 1.00 89.12 134 ASN A O 1
ATOM 1071 N N . ASP A 1 135 ? -25.823 -0.362 27.893 1.00 85.62 135 ASP A N 1
ATOM 1072 C CA . ASP A 1 135 ? -24.652 0.262 28.515 1.00 85.62 135 ASP A CA 1
ATOM 1073 C C . ASP A 1 135 ? -23.899 -0.700 29.442 1.00 85.62 135 ASP A C 1
ATOM 1075 O O . ASP A 1 135 ? -22.680 -0.624 29.545 1.00 85.62 135 ASP A O 1
ATOM 1079 N N . SER A 1 136 ? -24.584 -1.657 30.079 1.00 87.06 136 SER A N 1
ATOM 1080 C CA . SER A 1 136 ? -23.943 -2.640 30.960 1.00 87.06 136 SER A CA 1
ATOM 1081 C C . SER A 1 136 ? -23.068 -3.635 30.189 1.00 87.06 136 SER A C 1
ATOM 1083 O O . SER A 1 136 ? -21.973 -3.974 30.645 1.00 87.06 136 SER A O 1
ATOM 1085 N N . GLU A 1 137 ? -23.518 -4.081 29.018 1.00 85.88 137 GLU A N 1
ATOM 1086 C CA . GLU A 1 137 ? -22.781 -4.968 28.119 1.00 85.88 137 GLU A CA 1
ATOM 1087 C C . GLU A 1 137 ? -21.605 -4.231 27.480 1.00 85.88 137 GLU A C 1
ATOM 1089 O O . GLU A 1 137 ? -20.479 -4.733 27.518 1.00 85.88 137 GLU A O 1
ATOM 1094 N N . LYS A 1 138 ? -21.824 -3.001 26.992 1.00 86.75 138 LYS A N 1
ATOM 1095 C CA . LYS A 1 138 ? -20.743 -2.131 26.498 1.00 86.75 138 LYS A CA 1
ATOM 1096 C C . LYS A 1 138 ? -19.701 -1.869 27.588 1.00 86.75 138 LYS A C 1
ATOM 1098 O O . LYS A 1 138 ? -18.503 -2.003 27.335 1.00 86.75 138 LYS A O 1
ATOM 1103 N N . GLN A 1 139 ? -20.128 -1.620 28.827 1.00 87.44 139 GLN A N 1
ATOM 1104 C CA . GLN A 1 139 ? -19.230 -1.392 29.963 1.00 87.44 139 GLN A CA 1
ATOM 1105 C C . GLN A 1 139 ? -18.356 -2.609 30.286 1.00 87.44 139 GLN A C 1
ATOM 1107 O O . GLN A 1 139 ? -17.198 -2.456 30.692 1.00 87.44 139 GLN A O 1
ATOM 1112 N N . ALA A 1 140 ? -18.862 -3.828 30.076 1.00 90.62 140 ALA A N 1
ATOM 1113 C CA . ALA A 1 140 ? -18.055 -5.036 30.220 1.00 90.62 140 ALA A CA 1
ATOM 1114 C C . ALA A 1 140 ? -16.905 -5.063 29.198 1.00 90.62 140 ALA A C 1
ATOM 1116 O O . ALA A 1 140 ? -15.776 -5.406 29.561 1.00 90.62 140 ALA A O 1
ATOM 1117 N N . TYR A 1 141 ? -17.155 -4.648 27.951 1.00 88.00 141 TYR A N 1
ATOM 1118 C CA . TYR A 1 141 ? -16.117 -4.518 26.924 1.00 88.00 141 TYR A CA 1
ATOM 1119 C C . TYR A 1 141 ? -15.144 -3.377 27.227 1.00 88.00 141 TYR A C 1
ATOM 1121 O O . TYR A 1 141 ? -13.939 -3.609 27.183 1.00 88.00 141 TYR A O 1
ATOM 1129 N N . ILE A 1 142 ? -15.624 -2.210 27.660 1.00 86.19 142 ILE A N 1
ATOM 1130 C CA . ILE A 1 142 ? -14.769 -1.091 28.101 1.00 86.19 142 ILE A CA 1
ATOM 1131 C C . ILE A 1 142 ? -13.836 -1.534 29.239 1.00 86.19 142 ILE A C 1
ATOM 1133 O O . ILE A 1 142 ? -12.634 -1.272 29.214 1.00 86.19 142 ILE A O 1
ATOM 1137 N N . THR A 1 143 ? -14.349 -2.298 30.207 1.00 88.44 143 THR A N 1
ATOM 1138 C CA . THR A 1 143 ? -13.540 -2.841 31.311 1.00 88.44 143 THR A CA 1
ATOM 1139 C C . THR A 1 143 ? -12.502 -3.857 30.818 1.00 88.44 143 THR A C 1
ATOM 1141 O O . THR A 1 143 ? -11.375 -3.886 31.322 1.00 88.44 143 THR A O 1
ATOM 1144 N N . LYS A 1 144 ? -12.847 -4.704 29.835 1.00 88.25 144 LYS A N 1
ATOM 1145 C CA . LYS A 1 144 ? -11.890 -5.623 29.192 1.00 88.25 144 LYS A CA 1
ATOM 1146 C C . LYS A 1 144 ? -10.780 -4.841 28.477 1.00 88.25 144 LYS A C 1
ATOM 1148 O O . LYS A 1 144 ? -9.611 -5.171 28.672 1.00 88.25 144 LYS A O 1
ATOM 1153 N N . VAL A 1 145 ? -11.126 -3.792 27.726 1.00 87.62 145 VAL A N 1
ATOM 1154 C CA . VAL A 1 145 ? -10.158 -2.905 27.055 1.00 87.62 145 VAL A CA 1
ATOM 1155 C C . VAL A 1 145 ? -9.244 -2.237 28.075 1.00 87.62 145 VAL A C 1
ATOM 1157 O O . VAL A 1 145 ? -8.030 -2.290 27.913 1.00 87.62 145 VAL A O 1
ATOM 1160 N N . ALA A 1 146 ? -9.788 -1.695 29.168 1.00 86.69 146 ALA A N 1
ATOM 1161 C CA . ALA A 1 146 ? -9.000 -1.048 30.218 1.00 86.69 146 ALA A CA 1
ATOM 1162 C C . ALA A 1 146 ? -7.938 -1.988 30.817 1.00 86.69 146 ALA A C 1
ATOM 1164 O O . ALA A 1 146 ? -6.786 -1.596 30.997 1.00 86.69 146 ALA A O 1
ATOM 1165 N N . LYS A 1 147 ? -8.285 -3.261 31.048 1.00 89.50 147 LYS A N 1
ATOM 1166 C CA . LYS A 1 147 ? -7.326 -4.278 31.516 1.00 89.50 147 LYS A CA 1
ATOM 1167 C C . LYS A 1 147 ? -6.252 -4.599 30.476 1.00 89.50 147 LYS A C 1
ATOM 1169 O O . LYS A 1 147 ? -5.086 -4.774 30.828 1.00 89.50 147 LYS A O 1
ATOM 1174 N N . LEU A 1 148 ? -6.628 -4.699 29.199 1.00 86.38 148 LEU A N 1
ATOM 1175 C CA . LEU A 1 148 ? -5.668 -4.921 28.114 1.00 86.38 148 LEU A CA 1
ATOM 1176 C C . LEU A 1 148 ? -4.736 -3.719 27.937 1.00 86.38 148 LEU A C 1
ATOM 1178 O O . LEU A 1 148 ? -3.545 -3.912 27.707 1.00 86.38 148 LEU A O 1
ATOM 1182 N N . LYS A 1 149 ? -5.255 -2.502 28.117 1.00 83.56 149 LYS A N 1
ATOM 1183 C CA . LYS A 1 149 ? -4.486 -1.258 28.110 1.00 83.56 149 LYS A CA 1
ATOM 1184 C C . LYS A 1 149 ? -3.475 -1.218 29.250 1.00 83.56 149 LYS A C 1
ATOM 1186 O O . LYS A 1 149 ? -2.304 -0.981 28.987 1.00 83.56 149 LYS A O 1
ATOM 1191 N N . GLU A 1 150 ? -3.871 -1.564 30.473 1.00 86.75 150 GLU A N 1
ATOM 1192 C CA . GLU A 1 150 ? -2.940 -1.642 31.609 1.00 86.75 150 GLU A CA 1
ATOM 1193 C C . GLU A 1 150 ? -1.809 -2.656 31.353 1.00 86.75 150 GLU A C 1
ATOM 1195 O O . GLU A 1 150 ? -0.643 -2.409 31.668 1.00 86.75 150 GLU A O 1
ATOM 1200 N N . LYS A 1 151 ? -2.130 -3.806 30.745 1.00 86.75 151 LYS A N 1
ATOM 1201 C CA . LYS A 1 151 ? -1.117 -4.796 30.359 1.00 86.75 151 LYS A CA 1
ATOM 1202 C C . LYS A 1 151 ? -0.179 -4.250 29.280 1.00 86.75 151 LYS A C 1
ATOM 1204 O O . LYS A 1 151 ? 1.032 -4.384 29.414 1.00 86.75 151 LYS A O 1
ATOM 1209 N N . TYR A 1 152 ? -0.729 -3.613 28.251 1.00 85.38 152 TYR A N 1
ATOM 1210 C CA . TYR A 1 152 ? 0.048 -2.986 27.188 1.00 85.38 152 TYR A CA 1
ATOM 1211 C C . TYR A 1 152 ? 0.984 -1.900 27.729 1.00 85.38 152 TYR A C 1
ATOM 1213 O O . TYR A 1 152 ? 2.147 -1.854 27.349 1.00 85.38 152 TYR A O 1
ATOM 1221 N N . GLU A 1 153 ? 0.522 -1.068 28.662 1.00 84.38 153 GLU A N 1
ATOM 1222 C CA . GLU A 1 153 ? 1.349 -0.041 29.304 1.00 84.38 153 GLU A CA 1
ATOM 1223 C C . GLU A 1 153 ? 2.534 -0.648 30.068 1.00 84.38 153 GLU A C 1
ATOM 1225 O O . GLU A 1 153 ? 3.651 -0.133 29.970 1.00 84.38 153 GLU A O 1
ATOM 1230 N N . LYS A 1 154 ? 2.329 -1.776 30.761 1.00 86.62 154 LYS A N 1
ATOM 1231 C CA . LYS A 1 154 ? 3.418 -2.534 31.402 1.00 86.62 154 LYS A CA 1
ATOM 1232 C C . LYS A 1 154 ? 4.383 -3.117 30.371 1.00 86.62 154 LYS A C 1
ATOM 1234 O O . LYS A 1 154 ? 5.587 -2.920 30.500 1.00 86.62 154 LYS A O 1
ATOM 1239 N N . ASP A 1 155 ? 3.869 -3.751 29.319 1.00 80.81 155 ASP A N 1
ATOM 1240 C CA . ASP A 1 155 ? 4.689 -4.333 28.250 1.00 80.81 155 ASP A CA 1
ATOM 1241 C C . ASP A 1 155 ? 5.510 -3.251 27.519 1.00 80.81 155 ASP A C 1
ATOM 1243 O O . ASP A 1 155 ? 6.674 -3.467 27.177 1.00 80.81 155 ASP A O 1
ATOM 1247 N N . VAL A 1 156 ? 4.943 -2.056 27.317 1.00 81.69 156 VAL A N 1
ATOM 1248 C CA . VAL A 1 156 ? 5.636 -0.889 26.746 1.00 81.69 156 VAL A CA 1
ATOM 1249 C C . VAL A 1 156 ? 6.699 -0.355 27.701 1.00 81.69 156 VAL A C 1
ATOM 1251 O O . VAL A 1 156 ? 7.801 -0.029 27.255 1.00 81.69 156 VAL A O 1
ATOM 1254 N N . ALA A 1 157 ? 6.414 -0.279 29.003 1.00 82.38 157 ALA A N 1
ATOM 1255 C CA . ALA A 1 157 ? 7.399 0.123 30.005 1.00 82.38 157 ALA A CA 1
ATOM 1256 C C . ALA A 1 157 ? 8.580 -0.863 30.066 1.00 82.38 157 ALA A C 1
ATOM 1258 O O . ALA A 1 157 ? 9.740 -0.440 30.101 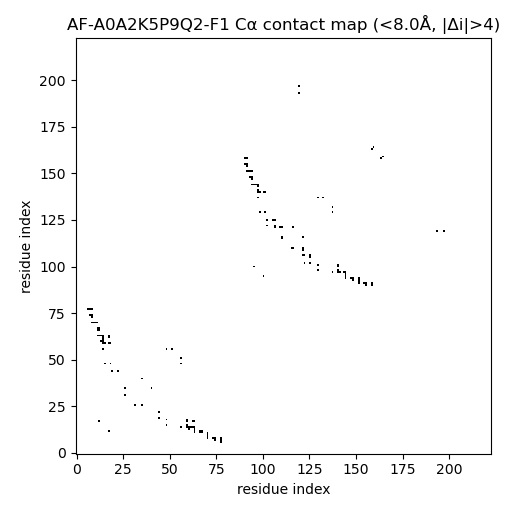1.00 82.38 157 ALA A O 1
ATOM 1259 N N . ASP A 1 158 ? 8.305 -2.165 29.986 1.00 80.75 158 ASP A N 1
ATOM 1260 C CA . ASP A 1 158 ? 9.312 -3.226 29.924 1.00 80.75 158 ASP A CA 1
ATOM 1261 C C . ASP A 1 158 ? 10.102 -3.206 28.609 1.00 80.75 158 ASP A C 1
ATOM 1263 O O . ASP A 1 158 ? 11.318 -3.408 28.603 1.00 80.75 158 ASP A O 1
ATOM 1267 N N . TYR A 1 159 ? 9.444 -2.927 27.483 1.00 78.44 159 TYR A N 1
ATOM 1268 C CA . TYR A 1 159 ? 10.102 -2.763 26.187 1.00 78.44 159 TYR A CA 1
ATOM 1269 C C . TYR A 1 159 ? 11.039 -1.548 26.182 1.00 78.44 159 TYR A C 1
ATOM 1271 O O . TYR A 1 159 ? 12.180 -1.630 25.722 1.00 78.44 159 TYR A O 1
ATOM 1279 N N . LYS A 1 160 ? 10.587 -0.430 26.761 1.00 75.31 160 LYS A N 1
ATOM 1280 C CA . LYS A 1 160 ? 11.370 0.802 26.891 1.00 75.31 160 LYS A CA 1
ATOM 1281 C C . LYS A 1 160 ? 12.566 0.622 27.829 1.00 75.31 160 LYS A C 1
ATOM 1283 O O . LYS A 1 160 ? 13.651 1.106 27.516 1.00 75.31 160 LYS A O 1
ATOM 1288 N N . SER A 1 161 ? 12.398 -0.088 28.947 1.00 72.50 161 SER A N 1
ATOM 1289 C CA . SER A 1 161 ? 13.479 -0.338 29.913 1.00 72.50 161 SER A CA 1
ATOM 1290 C C . SER A 1 161 ? 14.534 -1.327 29.402 1.00 72.50 161 SER A C 1
ATOM 1292 O O . SER A 1 161 ? 15.705 -1.205 29.755 1.00 72.50 161 SER A O 1
ATOM 1294 N N . LYS A 1 162 ? 14.165 -2.250 28.503 1.00 69.12 162 LYS A N 1
ATOM 1295 C CA . LYS A 1 162 ? 15.080 -3.215 27.861 1.00 69.12 162 LYS A CA 1
ATOM 1296 C C . LYS A 1 162 ? 15.927 -2.639 26.712 1.00 69.12 162 LYS A C 1
ATOM 1298 O O . LYS A 1 162 ? 16.647 -3.390 26.057 1.00 69.12 162 LYS A O 1
ATOM 1303 N N . GLY A 1 163 ? 15.915 -1.320 26.500 1.00 57.22 163 GLY A N 1
ATOM 1304 C CA . GLY A 1 163 ? 17.002 -0.628 25.795 1.00 57.22 163 GLY A CA 1
ATOM 1305 C C . GLY A 1 163 ? 17.019 -0.756 24.269 1.00 57.22 163 GLY A C 1
ATOM 1306 O O . GLY A 1 163 ? 18.085 -0.931 23.682 1.00 57.22 163 GLY A O 1
ATOM 1307 N N . LYS A 1 164 ? 15.865 -0.620 23.605 1.00 51.00 164 LYS A N 1
ATOM 1308 C CA . LYS A 1 164 ? 15.795 -0.328 22.157 1.00 51.00 164 LYS A CA 1
ATOM 1309 C C . LYS A 1 164 ? 14.776 0.768 21.834 1.00 51.00 164 LYS A C 1
ATOM 1311 O O . LYS A 1 164 ? 13.875 0.573 21.024 1.00 51.00 164 LYS A O 1
ATOM 1316 N N . PHE A 1 165 ? 14.918 1.929 22.466 1.00 43.84 165 PHE A N 1
ATOM 1317 C CA . PHE A 1 165 ? 14.193 3.129 22.048 1.00 43.84 165 PHE A CA 1
ATOM 1318 C C . PHE A 1 165 ? 15.077 4.373 22.199 1.00 43.84 165 PHE A C 1
ATOM 1320 O O . PHE A 1 165 ? 15.087 5.019 23.244 1.00 43.84 165 PHE A O 1
ATOM 1327 N N . ASP A 1 166 ? 15.827 4.699 21.145 1.00 40.91 166 ASP A N 1
ATOM 1328 C CA . ASP A 1 166 ? 16.370 6.043 20.934 1.00 40.91 166 ASP A CA 1
ATOM 1329 C C . ASP A 1 166 ? 15.278 6.897 20.277 1.00 40.91 166 ASP A C 1
ATOM 1331 O O . ASP A 1 166 ? 14.883 6.646 19.139 1.00 40.91 166 ASP A O 1
ATOM 1335 N N . GLY A 1 167 ? 14.763 7.901 20.992 1.00 40.03 167 GLY A N 1
ATOM 1336 C CA . GLY A 1 167 ? 13.748 8.803 20.442 1.00 40.03 167 GLY A CA 1
ATOM 1337 C C . GLY A 1 167 ? 13.044 9.672 21.478 1.00 40.03 167 GLY A C 1
ATOM 1338 O O . GLY A 1 167 ? 11.913 9.408 21.863 1.00 40.03 167 GLY A O 1
ATOM 1339 N N . ALA A 1 168 ? 13.726 10.713 21.941 1.00 38.59 168 ALA A N 1
ATOM 1340 C CA . ALA A 1 168 ? 13.292 11.665 22.958 1.00 38.59 168 ALA A CA 1
ATOM 1341 C C . ALA A 1 168 ? 11.898 12.305 22.750 1.00 38.59 168 ALA A C 1
ATOM 1343 O O . ALA A 1 168 ? 11.636 12.910 21.712 1.00 38.59 168 ALA A O 1
ATOM 1344 N N . LYS A 1 169 ? 11.068 12.262 23.805 1.00 37.31 169 LYS A N 1
ATOM 1345 C CA . LYS A 1 169 ? 10.336 13.365 24.482 1.00 37.31 169 LYS A CA 1
ATOM 1346 C C . LYS A 1 169 ? 9.284 12.753 25.413 1.00 37.31 169 LYS A C 1
ATOM 1348 O O . LYS A 1 169 ? 8.709 11.724 25.079 1.00 37.31 169 LYS A O 1
ATOM 1353 N N . ASP A 1 170 ? 9.090 13.348 26.590 1.00 47.84 170 ASP A N 1
ATOM 1354 C CA . ASP A 1 170 ? 8.258 12.797 27.670 1.00 47.84 170 ASP A CA 1
ATOM 1355 C C . ASP A 1 170 ? 6.803 12.543 27.195 1.00 47.84 170 ASP A C 1
ATOM 1357 O O . ASP A 1 170 ? 6.065 13.500 26.943 1.00 47.84 170 ASP A O 1
ATOM 1361 N N . PRO A 1 171 ? 6.395 11.274 26.978 1.00 44.06 171 PRO A N 1
ATOM 1362 C CA . PRO A 1 171 ? 5.300 10.941 26.066 1.00 44.06 171 PRO A CA 1
ATOM 1363 C C . PRO A 1 171 ? 3.940 10.791 26.749 1.00 44.06 171 PRO A C 1
ATOM 1365 O O . PRO A 1 171 ? 2.937 10.737 26.056 1.00 44.06 171 PRO A O 1
ATOM 1368 N N . ALA A 1 172 ? 3.856 10.733 28.080 1.00 40.88 172 ALA A N 1
ATOM 1369 C CA . ALA A 1 172 ? 2.619 10.319 28.750 1.00 40.88 172 ALA A CA 1
ATOM 1370 C C . ALA A 1 172 ? 1.457 11.318 28.577 1.00 40.88 172 ALA A C 1
ATOM 1372 O O . ALA A 1 172 ? 0.336 10.908 28.313 1.00 40.88 172 ALA A O 1
ATOM 1373 N N . LYS A 1 173 ? 1.704 12.632 28.660 1.00 35.91 173 LYS A N 1
ATOM 1374 C CA . LYS A 1 173 ? 0.637 13.648 28.518 1.00 35.91 173 LYS A CA 1
ATOM 1375 C C . LYS A 1 173 ? 0.303 14.005 27.070 1.00 35.91 173 LYS A C 1
ATOM 1377 O O . LYS A 1 173 ? -0.840 14.336 26.780 1.00 35.91 173 LYS A O 1
ATOM 1382 N N . VAL A 1 174 ? 1.284 13.932 26.171 1.00 37.09 174 VAL A N 1
ATOM 1383 C CA . VAL A 1 174 ? 1.076 14.200 24.739 1.00 37.09 174 VAL A CA 1
ATOM 1384 C C . VAL A 1 174 ? 0.458 12.982 24.053 1.00 37.09 174 VAL A C 1
ATOM 1386 O O . VAL A 1 174 ? -0.390 13.156 23.189 1.00 37.09 174 VAL A O 1
ATOM 1389 N N . ALA A 1 175 ? 0.797 11.760 24.484 1.00 41.22 175 ALA A N 1
ATOM 1390 C CA . ALA A 1 175 ? 0.172 10.545 23.975 1.00 41.22 175 ALA A CA 1
ATOM 1391 C C . ALA A 1 175 ? -1.308 10.454 24.344 1.00 41.22 175 ALA A C 1
ATOM 1393 O O . ALA A 1 175 ? -2.052 9.931 23.548 1.00 41.22 175 ALA A O 1
ATOM 1394 N N . TRP A 1 176 ? -1.770 10.969 25.487 1.00 37.09 176 TRP A N 1
ATOM 1395 C CA . TRP A 1 176 ? -3.190 10.836 25.850 1.00 37.09 176 TRP A CA 1
ATOM 1396 C C . TRP A 1 176 ? -4.095 11.767 25.037 1.00 37.09 176 TRP A C 1
ATOM 1398 O O . TRP A 1 176 ? -5.113 11.314 24.535 1.00 37.09 176 TRP A O 1
ATOM 1408 N N . LYS A 1 177 ? -3.681 13.023 24.811 1.00 33.53 177 LYS A N 1
ATOM 1409 C CA . LYS A 1 177 ? -4.424 13.937 23.926 1.00 33.53 177 LYS A CA 1
ATOM 1410 C C . LYS A 1 177 ? -4.311 13.550 22.449 1.00 33.53 177 LYS A C 1
ATOM 1412 O O . LYS A 1 177 ? -5.245 13.753 21.690 1.00 33.53 177 LYS A O 1
ATOM 1417 N N . LYS A 1 178 ? -3.178 12.958 22.061 1.00 37.59 178 LYS A N 1
ATOM 1418 C CA . LYS A 1 178 ? -2.997 12.393 20.726 1.00 37.59 178 LYS A CA 1
ATOM 1419 C C . LYS A 1 178 ? -3.705 11.046 20.555 1.00 37.59 178 LYS A C 1
ATOM 1421 O O . LYS A 1 178 ? -3.957 10.701 19.426 1.00 37.59 178 LYS A O 1
ATOM 1426 N N . VAL A 1 179 ? -4.023 10.314 21.626 1.00 45.56 179 VAL A N 1
ATOM 1427 C CA . VAL A 1 179 ? -4.805 9.064 21.581 1.00 45.56 179 VAL A CA 1
ATOM 1428 C C . VAL A 1 179 ? -6.295 9.353 21.449 1.00 45.56 179 VAL A C 1
ATOM 1430 O O . VAL A 1 179 ? -6.930 8.634 20.714 1.00 45.56 179 VAL A O 1
ATOM 1433 N N . GLU A 1 180 ? -6.844 10.410 22.059 1.00 37.34 180 GLU A N 1
ATOM 1434 C CA . GLU A 1 180 ? -8.232 10.818 21.750 1.00 37.34 180 GLU A CA 1
ATOM 1435 C C . GLU A 1 180 ? -8.378 11.313 20.302 1.00 37.34 180 GLU A C 1
ATOM 1437 O O . GLU A 1 180 ? -9.333 10.949 19.635 1.00 37.34 180 GLU A O 1
ATOM 1442 N N . GLU A 1 181 ? -7.418 12.100 19.801 1.00 34.91 181 GLU A N 1
ATOM 1443 C CA . GLU A 1 181 ? -7.448 12.594 18.412 1.00 34.91 181 GLU A CA 1
ATOM 1444 C C . GLU A 1 181 ? -7.036 11.512 17.384 1.00 34.91 181 GLU A C 1
ATOM 1446 O O . GLU A 1 181 ? -7.539 11.529 16.270 1.00 34.91 181 GLU A O 1
ATOM 1451 N N . GLU A 1 182 ? -6.158 10.556 17.740 1.00 38.31 182 GLU A N 1
ATOM 1452 C CA . GLU A 1 182 ? -5.857 9.370 16.907 1.00 38.31 182 GLU A CA 1
ATOM 1453 C C . GLU A 1 182 ? -6.961 8.306 16.997 1.00 38.31 182 GLU A C 1
ATOM 1455 O O . GLU A 1 182 ? -7.096 7.578 16.034 1.00 38.31 182 GLU A O 1
ATOM 1460 N N . ASP A 1 183 ? -7.733 8.188 18.088 1.00 35.69 183 ASP A N 1
ATOM 1461 C CA . ASP A 1 183 ? -8.887 7.270 18.160 1.00 35.69 183 ASP A CA 1
ATOM 1462 C C . ASP A 1 183 ? -10.045 7.788 17.274 1.00 35.69 183 ASP A C 1
ATOM 1464 O O . ASP A 1 183 ? -10.724 6.973 16.662 1.00 35.69 183 ASP A O 1
ATOM 1468 N N . GLU A 1 184 ? -10.241 9.112 17.139 1.00 37.88 184 GLU A N 1
ATOM 1469 C CA . GLU A 1 184 ? -11.185 9.695 16.159 1.00 37.88 184 GLU A CA 1
ATOM 1470 C C . GLU A 1 184 ? -10.686 9.547 14.702 1.00 37.88 184 GLU A C 1
ATOM 1472 O O . GLU A 1 184 ? -11.478 9.223 13.822 1.00 37.88 184 GLU A O 1
ATOM 1477 N N . GLU A 1 185 ? -9.383 9.730 14.428 1.00 37.88 185 GLU A N 1
ATOM 1478 C CA . GLU A 1 185 ? -8.803 9.494 13.086 1.00 37.88 185 GLU A CA 1
ATOM 1479 C C . GLU A 1 185 ? -8.706 7.994 12.724 1.00 37.88 185 GLU A C 1
ATOM 1481 O O . GLU A 1 185 ? -8.912 7.653 11.563 1.00 37.88 185 GLU A O 1
ATOM 1486 N N . ASP A 1 186 ? -8.403 7.096 13.677 1.00 38.34 186 ASP A N 1
ATOM 1487 C CA . ASP A 1 186 ? -8.393 5.633 13.470 1.00 38.34 186 ASP A CA 1
ATOM 1488 C C . ASP A 1 186 ? -9.838 5.122 13.267 1.00 38.34 186 ASP A C 1
ATOM 1490 O O . ASP A 1 186 ? -10.022 4.189 12.493 1.00 38.34 186 ASP A O 1
ATOM 1494 N N . GLU A 1 187 ? -10.868 5.725 13.890 1.00 41.12 187 GLU A N 1
ATOM 1495 C CA . GLU A 1 187 ? -12.279 5.412 13.586 1.00 41.12 187 GLU A CA 1
ATOM 1496 C C . GLU A 1 187 ? -12.657 5.818 12.145 1.00 41.12 187 GLU A C 1
ATOM 1498 O O . GLU A 1 187 ? -13.312 5.035 11.459 1.00 41.12 187 GLU A O 1
ATOM 1503 N N . GLU A 1 188 ? -12.194 6.972 11.642 1.00 41.25 188 GLU A N 1
ATOM 1504 C CA . GLU A 1 188 ? -12.403 7.376 10.237 1.00 41.25 188 GLU A CA 1
ATOM 1505 C C . GLU A 1 188 ? -11.583 6.525 9.238 1.00 41.25 188 GLU A C 1
ATOM 1507 O O . GLU A 1 188 ? -12.102 6.149 8.185 1.00 41.25 188 GLU A O 1
ATOM 1512 N N . GLU A 1 189 ? -10.325 6.170 9.544 1.00 40.66 189 GLU A N 1
ATOM 1513 C CA . GLU A 1 189 ? -9.520 5.266 8.697 1.00 40.66 189 GLU A CA 1
ATOM 1514 C C . GLU A 1 189 ? -10.061 3.824 8.710 1.00 40.66 189 GLU A C 1
ATOM 1516 O O . GLU A 1 189 ? -10.005 3.155 7.677 1.00 40.66 189 GLU A O 1
ATOM 1521 N N . GLU A 1 190 ? -10.608 3.338 9.833 1.00 40.62 190 GLU A N 1
ATOM 1522 C CA . GLU A 1 190 ? -11.255 2.021 9.906 1.00 40.62 190 GLU A CA 1
ATOM 1523 C C . GLU A 1 190 ? -12.602 1.999 9.168 1.00 40.62 190 GLU A C 1
ATOM 1525 O O . GLU A 1 190 ? -12.935 0.973 8.573 1.00 40.62 190 GLU A O 1
ATOM 1530 N N . GLU A 1 191 ? -13.363 3.099 9.141 1.00 44.38 191 GLU A N 1
ATOM 1531 C CA . GLU A 1 191 ? -14.545 3.211 8.276 1.00 44.38 191 GLU A CA 1
ATOM 1532 C C . GLU A 1 191 ? -14.155 3.176 6.788 1.00 44.38 191 GLU A C 1
ATOM 1534 O O . GLU A 1 191 ? -14.768 2.425 6.026 1.00 44.38 191 GLU A O 1
ATOM 1539 N N . GLU A 1 192 ? -13.088 3.877 6.380 1.00 45.38 192 GLU A N 1
ATOM 1540 C CA . GLU A 1 192 ? -12.603 3.842 4.991 1.00 45.38 192 GLU A CA 1
ATOM 1541 C C . GLU A 1 192 ? -11.983 2.485 4.590 1.00 45.38 192 GLU A C 1
ATOM 1543 O O . GLU A 1 192 ? -12.223 2.027 3.473 1.00 45.38 192 GLU A O 1
ATOM 1548 N N . GLU A 1 193 ? -11.235 1.792 5.465 1.00 44.19 193 GLU A N 1
ATOM 1549 C CA . GLU A 1 193 ? -10.728 0.433 5.173 1.00 44.19 193 GLU A CA 1
ATOM 1550 C C . GLU A 1 193 ? -11.879 -0.577 5.040 1.00 44.19 193 GLU A C 1
ATOM 1552 O O . GLU A 1 193 ? -11.842 -1.459 4.181 1.00 44.19 193 GLU A O 1
ATOM 1557 N N . VAL A 1 194 ? -12.933 -0.443 5.852 1.00 48.50 194 VAL A N 1
ATOM 1558 C CA . VAL A 1 194 ? -14.123 -1.301 5.769 1.00 48.50 194 VAL A CA 1
ATOM 1559 C C . VAL A 1 194 ? -14.952 -0.997 4.515 1.00 48.50 194 VAL A C 1
ATOM 1561 O O . VAL A 1 194 ? -15.630 -1.899 4.013 1.00 48.50 194 VAL A O 1
ATOM 1564 N N . GLU A 1 195 ? -14.909 0.227 3.985 1.00 53.69 195 GLU A N 1
ATOM 1565 C CA . GLU A 1 195 ? -15.493 0.577 2.684 1.00 53.69 195 GLU A CA 1
ATOM 1566 C C . GLU A 1 195 ? -14.653 0.053 1.506 1.00 53.69 195 GLU A C 1
ATOM 1568 O O . GLU A 1 195 ? -15.219 -0.577 0.611 1.00 53.69 195 GLU A O 1
ATOM 1573 N N . GLU A 1 196 ? -13.321 0.202 1.525 1.00 46.84 196 GLU A N 1
ATOM 1574 C CA . GLU A 1 196 ? -12.436 -0.329 0.471 1.00 46.84 196 GLU A CA 1
ATOM 1575 C C . GLU A 1 196 ? -12.471 -1.871 0.408 1.00 46.84 196 GLU A C 1
ATOM 1577 O O . GLU A 1 196 ? -12.564 -2.438 -0.683 1.00 46.84 196 GLU A O 1
ATOM 1582 N N . GLU A 1 197 ? -12.487 -2.573 1.552 1.00 45.88 197 GLU A N 1
ATOM 1583 C CA . GLU A 1 197 ? -12.646 -4.038 1.581 1.00 45.88 197 GLU A CA 1
ATOM 1584 C C . GLU A 1 197 ? -14.033 -4.483 1.070 1.00 45.88 197 GLU A C 1
ATOM 1586 O O . GLU A 1 197 ? -14.161 -5.563 0.490 1.00 45.88 197 GLU A O 1
ATOM 1591 N N . GLN A 1 198 ? -15.077 -3.661 1.241 1.00 44.78 198 GLN A N 1
ATOM 1592 C CA . GLN A 1 198 ? -16.407 -3.934 0.684 1.00 44.78 198 GLN A CA 1
ATOM 1593 C C . GLN A 1 198 ? -16.458 -3.728 -0.836 1.00 44.78 198 GLN A C 1
ATOM 1595 O O . GLN A 1 198 ? -17.108 -4.523 -1.517 1.00 44.78 198 GLN A O 1
ATOM 1600 N N . GLU A 1 199 ? -15.775 -2.712 -1.374 1.00 54.47 199 GLU A N 1
ATOM 1601 C CA . GLU A 1 199 ? -15.698 -2.475 -2.822 1.00 54.47 199 GLU A CA 1
ATOM 1602 C C . GLU A 1 199 ? -14.887 -3.564 -3.544 1.00 54.47 199 GLU A C 1
ATOM 1604 O O . GLU A 1 199 ? -15.330 -4.067 -4.581 1.00 54.47 199 GLU A O 1
ATOM 1609 N N . GLU A 1 200 ? -13.741 -3.987 -2.993 1.00 53.38 200 GLU A N 1
ATOM 1610 C CA . GLU A 1 200 ? -12.940 -5.068 -3.589 1.00 53.38 200 GLU A CA 1
ATOM 1611 C C . GLU A 1 200 ? -13.688 -6.419 -3.574 1.00 53.38 200 GLU A C 1
ATOM 1613 O O . GLU A 1 200 ? -13.636 -7.165 -4.558 1.00 53.38 200 GLU A O 1
ATOM 1618 N N . GLU A 1 201 ? -14.434 -6.730 -2.505 1.00 45.47 201 GLU A N 1
ATOM 1619 C CA . GLU A 1 201 ? -15.230 -7.965 -2.428 1.00 45.47 201 GLU A CA 1
ATOM 1620 C C . GLU A 1 201 ? -16.497 -7.922 -3.317 1.00 45.47 201 GLU A C 1
ATOM 1622 O O . GLU A 1 201 ? -16.874 -8.956 -3.884 1.00 45.47 201 GLU A O 1
ATOM 1627 N N . GLU A 1 202 ? -17.135 -6.755 -3.516 1.00 56.53 202 GLU A N 1
ATOM 1628 C CA . GLU A 1 202 ? -18.249 -6.597 -4.472 1.00 56.53 202 GLU A CA 1
ATOM 1629 C C . GLU A 1 202 ? -17.793 -6.774 -5.929 1.00 56.53 202 GLU A C 1
ATOM 1631 O O . GLU A 1 202 ? -18.487 -7.441 -6.709 1.00 56.53 202 GLU A O 1
ATOM 1636 N N . GLU A 1 203 ? -16.622 -6.242 -6.306 1.00 62.28 203 GLU A N 1
ATOM 1637 C CA . GLU A 1 203 ? -16.058 -6.461 -7.645 1.00 62.28 203 GLU A CA 1
ATOM 1638 C C . GLU A 1 203 ? -15.786 -7.954 -7.903 1.00 62.28 203 GLU A C 1
ATOM 1640 O O . GLU A 1 203 ? -16.094 -8.463 -8.992 1.00 62.28 203 GLU A O 1
ATOM 1645 N N . GLU A 1 204 ? -15.288 -8.688 -6.902 1.00 60.78 204 GLU A N 1
ATOM 1646 C CA . GLU A 1 204 ? -15.030 -10.128 -7.012 1.00 60.78 204 GLU A CA 1
ATOM 1647 C C . GLU A 1 204 ? -16.339 -10.942 -7.137 1.00 60.78 204 GLU A C 1
ATOM 1649 O O . GLU A 1 204 ? -16.435 -11.879 -7.945 1.00 60.78 204 GLU A O 1
ATOM 1654 N N . GLU A 1 205 ? -17.400 -10.557 -6.416 1.00 56.00 205 GLU A N 1
ATOM 1655 C CA . GLU A 1 205 ? -18.717 -11.200 -6.519 1.00 56.00 205 GLU A CA 1
ATOM 1656 C C . GLU A 1 205 ? -19.383 -10.946 -7.887 1.00 56.00 205 GLU A C 1
ATOM 1658 O O . GLU A 1 205 ? -20.010 -11.847 -8.469 1.00 56.00 205 GLU A O 1
ATOM 1663 N N . ASP A 1 206 ? -19.213 -9.750 -8.452 1.00 67.75 206 ASP A N 1
ATOM 1664 C CA . ASP A 1 206 ? -19.716 -9.388 -9.778 1.00 67.75 206 ASP A CA 1
ATOM 1665 C C . ASP A 1 206 ? -18.982 -10.117 -10.912 1.00 67.75 206 ASP A C 1
ATOM 1667 O O . ASP A 1 206 ? -19.603 -10.532 -11.909 1.00 67.75 206 ASP A O 1
ATOM 1671 N N . GLU A 1 207 ? -17.679 -10.360 -10.762 1.00 70.69 207 GLU A N 1
ATOM 1672 C CA . GLU A 1 207 ? -16.941 -11.258 -11.650 1.00 70.69 207 GLU A CA 1
ATOM 1673 C C . GLU A 1 207 ? -17.466 -12.698 -11.553 1.00 70.69 207 GLU A C 1
ATOM 1675 O O . GLU A 1 207 ? -17.694 -13.358 -12.581 1.00 70.69 207 GLU A O 1
ATOM 1680 N N . LEU A 1 208 ? -17.774 -13.183 -10.347 1.00 64.88 208 LEU A N 1
ATOM 1681 C CA . LEU A 1 208 ? -18.345 -14.517 -10.152 1.00 64.88 208 LEU A CA 1
ATOM 1682 C C . LEU A 1 208 ? -19.743 -14.645 -10.785 1.00 64.88 208 LEU A C 1
ATOM 1684 O O . LEU A 1 208 ? -20.049 -15.633 -11.462 1.00 64.88 208 LEU A O 1
ATOM 1688 N N . LYS A 1 209 ? -20.594 -13.622 -10.664 1.00 69.31 209 LYS A N 1
ATOM 1689 C CA . LYS A 1 209 ? -21.920 -13.590 -11.307 1.00 69.31 209 LYS A CA 1
ATOM 1690 C C . LYS A 1 209 ? -21.811 -13.571 -12.832 1.00 69.31 209 LYS A C 1
ATOM 1692 O O . LYS A 1 209 ? -22.559 -14.292 -13.510 1.00 69.31 209 LYS A O 1
ATOM 1697 N N . LYS A 1 210 ? -20.845 -12.834 -13.397 1.00 73.00 210 LYS A N 1
ATOM 1698 C CA . LYS A 1 210 ? -20.555 -12.845 -14.844 1.00 73.00 210 LYS A CA 1
ATOM 1699 C C . LYS A 1 210 ? -20.102 -14.222 -15.326 1.00 73.00 210 LYS A C 1
ATOM 1701 O O . LYS A 1 210 ? -20.594 -14.692 -16.359 1.00 73.00 210 LYS A O 1
ATOM 1706 N N . THR A 1 211 ? -19.220 -14.903 -14.594 1.00 70.31 211 THR A N 1
ATOM 1707 C CA . THR A 1 211 ? -18.737 -16.241 -14.982 1.00 70.31 211 THR A CA 1
ATOM 1708 C C . THR A 1 211 ? -19.851 -17.292 -14.922 1.00 70.31 211 THR A C 1
ATOM 1710 O O . THR A 1 211 ? -20.005 -18.086 -15.859 1.00 70.31 211 THR A O 1
ATOM 1713 N N . VAL A 1 212 ? -20.713 -17.248 -13.901 1.00 72.75 212 VAL A N 1
ATOM 1714 C CA . VAL A 1 212 ? -21.886 -18.131 -13.778 1.00 72.75 212 VAL A CA 1
ATOM 1715 C C . VAL A 1 212 ? -22.906 -17.872 -14.895 1.00 72.75 212 VAL A C 1
ATOM 1717 O O . VAL A 1 212 ? -23.424 -18.826 -15.490 1.00 72.75 212 VAL A O 1
ATOM 1720 N N . TYR A 1 213 ? -23.168 -16.608 -15.245 1.00 67.25 213 TYR A N 1
ATOM 1721 C CA . TYR A 1 213 ? -24.053 -16.241 -16.357 1.00 67.25 213 TYR A CA 1
ATOM 1722 C C . TYR A 1 213 ? -23.517 -16.737 -17.712 1.00 67.25 213 TYR A C 1
ATOM 1724 O O . TYR A 1 213 ? -24.259 -17.338 -18.496 1.00 67.25 213 TYR A O 1
ATOM 1732 N N . LEU A 1 214 ? -22.216 -16.572 -17.973 1.00 64.88 214 LEU A N 1
ATOM 1733 C CA . LEU A 1 214 ? -21.552 -17.073 -19.183 1.00 64.88 214 LEU A CA 1
ATOM 1734 C C . LEU A 1 214 ? -21.579 -18.608 -19.271 1.00 64.88 214 LEU A C 1
ATOM 1736 O O . LEU A 1 214 ? -21.791 -19.160 -20.355 1.00 64.88 214 LEU A O 1
ATOM 1740 N N . SER A 1 215 ? -21.439 -19.301 -18.139 1.00 66.62 215 SER A N 1
ATOM 1741 C CA . SER A 1 215 ? -21.522 -20.764 -18.057 1.00 66.62 215 SER A CA 1
ATOM 1742 C C . SER A 1 215 ? -22.942 -21.285 -18.344 1.00 66.62 215 SER A C 1
ATOM 1744 O O . SER A 1 215 ? -23.123 -22.211 -19.141 1.00 66.62 215 SER A O 1
ATOM 1746 N N . LYS A 1 216 ? -23.981 -20.624 -17.808 1.00 70.38 216 LYS A N 1
ATOM 1747 C CA . LYS A 1 216 ? -25.394 -20.934 -18.115 1.00 70.38 216 LYS A CA 1
ATOM 1748 C C . LYS A 1 216 ? -25.759 -20.635 -19.575 1.00 70.38 216 LYS A C 1
ATOM 1750 O O . LYS A 1 216 ? -26.472 -21.419 -20.201 1.00 70.38 216 LYS A O 1
ATOM 1755 N N . LYS A 1 217 ? -25.230 -19.552 -20.156 1.00 68.12 217 LYS A N 1
ATOM 1756 C CA . LYS A 1 217 ? -25.447 -19.192 -21.570 1.00 68.12 217 LYS A CA 1
ATOM 1757 C C . LYS A 1 217 ? -24.751 -20.156 -22.541 1.00 68.12 217 LYS A C 1
ATOM 1759 O O . LYS A 1 217 ? -25.284 -20.407 -23.618 1.00 68.12 217 LYS A O 1
ATOM 1764 N N . LYS A 1 218 ? -23.610 -20.745 -22.155 1.00 64.06 218 LYS A N 1
ATOM 1765 C CA . LYS A 1 218 ? -22.951 -21.827 -22.910 1.00 64.06 218 LYS A CA 1
ATOM 1766 C C . LYS A 1 218 ? -23.745 -23.136 -22.884 1.00 64.06 218 LYS A C 1
ATOM 1768 O O . LYS A 1 218 ? -23.827 -23.780 -23.921 1.00 64.06 218 LYS A O 1
ATOM 1773 N N . LYS A 1 219 ? -24.376 -23.502 -21.761 1.00 61.50 219 LYS A N 1
ATOM 1774 C CA . LYS A 1 219 ? -25.233 -24.704 -21.677 1.00 61.50 219 LYS A CA 1
ATOM 1775 C C . LYS A 1 219 ? -26.512 -24.609 -22.518 1.00 61.50 219 LYS A C 1
ATOM 1777 O O . LYS A 1 219 ? -26.934 -25.611 -23.066 1.00 61.50 219 LYS A O 1
ATOM 1782 N N . LYS A 1 220 ? -27.078 -23.410 -22.687 1.00 59.81 220 LYS A N 1
ATOM 1783 C CA . LYS A 1 220 ? -28.305 -23.177 -23.475 1.00 59.81 220 LYS A CA 1
ATOM 1784 C C . LYS A 1 220 ? -28.085 -23.089 -24.998 1.00 59.81 220 LYS A C 1
ATOM 1786 O O . LYS A 1 220 ? -29.026 -22.835 -25.733 1.00 59.81 220 LYS A O 1
ATOM 1791 N N . LYS A 1 221 ? -26.842 -23.225 -25.473 1.00 53.72 221 LYS A N 1
ATOM 1792 C CA . LYS A 1 221 ? -26.475 -23.175 -26.904 1.00 53.72 221 LYS A CA 1
ATOM 1793 C C . LYS A 1 221 ? -26.060 -24.550 -27.455 1.00 53.72 221 LYS A C 1
ATOM 1795 O O . LYS A 1 221 ? -25.544 -24.625 -28.565 1.00 53.72 221 LYS A O 1
ATOM 1800 N N . VAL A 1 222 ? -26.209 -25.600 -26.644 1.00 54.66 222 VAL A N 1
ATOM 1801 C CA . VAL A 1 222 ? -25.811 -26.993 -26.933 1.00 54.66 222 VAL A CA 1
ATOM 1802 C C . VAL A 1 222 ? -27.042 -27.923 -26.948 1.00 54.66 222 VAL A C 1
ATOM 1804 O O . VAL A 1 222 ? -26.904 -29.134 -27.067 1.00 54.66 222 VAL A O 1
ATOM 1807 N N . GLU A 1 223 ? -28.241 -27.348 -26.882 1.00 43.88 223 GLU A N 1
ATOM 1808 C CA . GLU A 1 223 ? -29.545 -27.999 -27.059 1.00 43.88 223 GLU A CA 1
ATOM 1809 C C . GLU A 1 223 ? -30.297 -27.249 -28.165 1.00 43.88 223 GLU A C 1
ATOM 1811 O O . GLU A 1 223 ? -30.912 -27.916 -29.022 1.00 43.88 223 GLU A O 1
#

Nearest PDB structures (foldseek):
  2yrq-assembly1_A  TM=4.567E-01  e=4.217E-16  Homo sapiens
  2eqz-assembly1_A  TM=8.872E-01  e=2.153E-09  Homo sapiens
  4qr9-assembly1_B  TM=9.147E-01  e=4.003E-07  Rattus norvegicus
  2ly4-assembly1_A  TM=7.164E-01  e=3.569E-07  Homo sapiens
  5jgh-assembly1_A  TM=4.408E-01  e=1.125E-06  Saccharomyces cerevisiae S288C